Protein AF-A0A5N8XDZ7-F1 (afdb_monomer_lite)

Secondary structure (DSSP, 8-state):
--HHHHHHHHHHHHHHHHHHHHHHTSSEEEEEEHHHHHHHHEEE-TTS-EEE-SEEEEE-SS---EEEEEEE--SSSTTHHHHHHHHHHHHHHHHHHHHTT-----EEEEEESS---GGGGGGTTSHHHHHHHHHHTGGGSTTPPP-HHHHHHHHHTEEEEE--GGGGGGSPPHHHHHHHHHHHHHT-

pLDDT: mean 91.66, std 9.78, range [44.62, 98.75]

Sequence (188 aa):
MAAGEQQQEKGREGAYFAREWLESTTRVHVPWVVYEAEQMTTLTLLNGKHESWDLAGYFTGEKKNQFYAEVKAYSSDNQGPKYREYLTDCYSATAKMIKDGIDRECEFMWITWHPFSMGAWTKLCDAETIEEAVKQHSHKLGDDEYDPEIGKKVADRLWLIVLSERQEELMMNREYLGHIRSYITRGV

Radius of gyration: 17.13 Å; chains: 1; bounding box: 44×34×49 Å

Structure (mmCIF, N/CA/C/O backbone):
data_AF-A0A5N8XDZ7-F1
#
_entry.id   AF-A0A5N8XDZ7-F1
#
loop_
_atom_site.group_PDB
_atom_site.id
_atom_site.type_symbol
_atom_site.label_atom_id
_atom_site.label_alt_id
_atom_site.label_comp_id
_atom_site.label_asym_id
_atom_site.label_entity_id
_atom_site.label_seq_id
_atom_site.pdbx_PDB_ins_code
_atom_site.Cartn_x
_atom_site.Cartn_y
_atom_site.Cartn_z
_atom_site.occupancy
_atom_site.B_iso_or_equiv
_atom_site.auth_seq_id
_atom_site.auth_comp_id
_atom_site.auth_asym_id
_atom_site.auth_atom_id
_atom_site.pdbx_PDB_model_num
ATOM 1 N N . MET A 1 1 ? 23.925 21.609 0.943 1.00 53.28 1 MET A N 1
ATOM 2 C CA . MET A 1 1 ? 22.558 21.058 0.895 1.00 53.28 1 MET A CA 1
ATOM 3 C C . MET A 1 1 ? 22.152 20.702 2.305 1.00 53.28 1 MET A C 1
ATOM 5 O O . MET A 1 1 ? 22.954 20.093 3.008 1.00 53.28 1 MET A O 1
ATOM 9 N N . ALA A 1 2 ? 20.986 21.160 2.745 1.00 62.97 2 ALA A N 1
ATOM 10 C CA . ALA A 1 2 ? 20.482 20.857 4.079 1.00 62.97 2 ALA A CA 1
ATOM 11 C C . ALA A 1 2 ? 20.063 19.377 4.150 1.00 62.97 2 ALA A C 1
ATOM 13 O O . ALA A 1 2 ? 19.562 18.828 3.171 1.00 62.97 2 ALA A O 1
ATOM 14 N N . ALA A 1 3 ? 20.239 18.722 5.301 1.00 61.12 3 ALA A N 1
ATOM 15 C CA . ALA A 1 3 ? 19.897 17.303 5.479 1.00 61.12 3 ALA A CA 1
ATOM 16 C C . ALA A 1 3 ? 18.432 16.972 5.107 1.00 61.12 3 ALA A C 1
ATOM 18 O O . ALA A 1 3 ? 18.149 15.875 4.632 1.00 61.12 3 ALA A O 1
ATOM 19 N N . GLY A 1 4 ? 17.514 17.935 5.262 1.00 59.47 4 GLY A N 1
ATOM 20 C CA . GLY A 1 4 ? 16.117 17.797 4.839 1.00 59.47 4 GLY A CA 1
A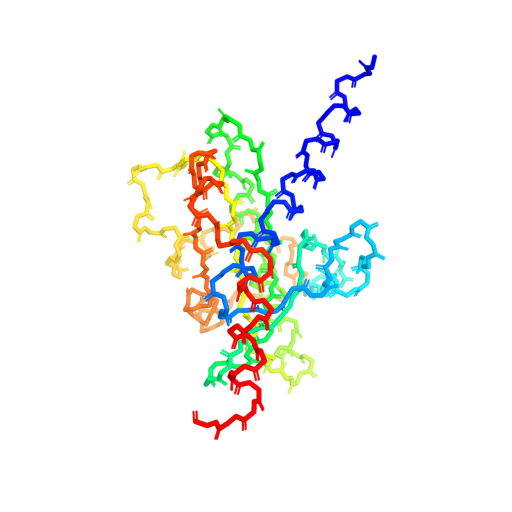TOM 21 C C . GLY A 1 4 ? 15.933 17.717 3.319 1.00 59.47 4 GLY A C 1
ATOM 22 O O . GLY A 1 4 ? 15.161 16.886 2.853 1.00 59.47 4 GLY A O 1
ATOM 23 N N . GLU A 1 5 ? 16.681 18.508 2.545 1.00 65.94 5 GLU A N 1
ATOM 24 C CA . GLU A 1 5 ? 16.632 18.493 1.072 1.00 65.94 5 GLU A CA 1
ATOM 25 C C . GLU A 1 5 ? 17.155 17.159 0.525 1.00 65.94 5 GLU A C 1
ATOM 27 O O . GLU A 1 5 ? 16.556 16.569 -0.367 1.00 65.94 5 GLU A O 1
ATOM 32 N N . GLN A 1 6 ? 18.237 16.636 1.115 1.00 70.31 6 GLN A N 1
ATOM 33 C CA . GLN A 1 6 ? 18.797 15.334 0.736 1.00 70.31 6 GLN A CA 1
ATOM 34 C C . GLN A 1 6 ? 17.834 14.180 1.028 1.00 70.31 6 GLN A C 1
ATOM 36 O O . GLN A 1 6 ? 17.733 13.241 0.243 1.00 70.31 6 GLN A O 1
ATOM 41 N N . GLN A 1 7 ? 17.113 14.240 2.149 1.00 70.88 7 GLN A N 1
ATOM 42 C CA . GLN A 1 7 ? 16.131 13.216 2.490 1.00 70.88 7 GLN A CA 1
ATOM 43 C C . GLN A 1 7 ? 14.905 13.263 1.568 1.00 70.88 7 GLN A C 1
ATOM 45 O O . GLN A 1 7 ? 14.390 12.209 1.199 1.00 70.88 7 GLN A O 1
ATOM 50 N N . GLN A 1 8 ? 14.447 14.460 1.193 1.00 75.94 8 GLN A N 1
ATOM 51 C CA . G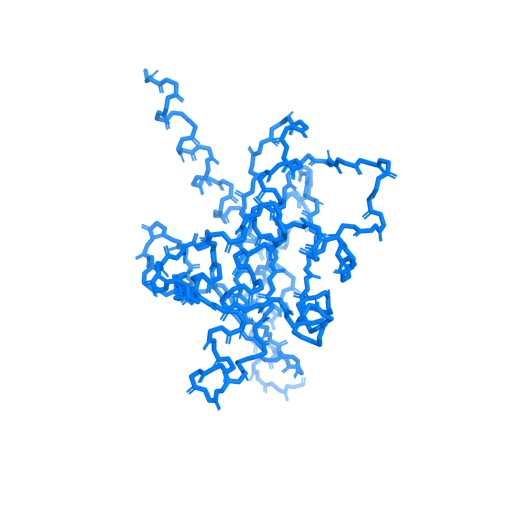LN A 1 8 ? 13.357 14.624 0.228 1.00 75.94 8 GLN A CA 1
ATOM 52 C C . GLN A 1 8 ? 13.750 14.100 -1.154 1.00 75.94 8 GLN A C 1
ATOM 54 O O . GLN A 1 8 ? 12.986 13.349 -1.755 1.00 75.94 8 GLN A O 1
ATOM 59 N N . GLU A 1 9 ? 14.957 14.426 -1.621 1.00 84.88 9 GLU A N 1
ATOM 60 C CA . GLU A 1 9 ? 15.474 13.932 -2.899 1.00 84.88 9 GLU A CA 1
ATOM 61 C C . GLU A 1 9 ? 15.573 12.402 -2.913 1.00 84.88 9 GLU A C 1
ATOM 63 O O . GLU A 1 9 ? 15.079 11.757 -3.832 1.00 84.88 9 GLU A O 1
ATOM 68 N N . LYS A 1 10 ? 16.094 11.800 -1.837 1.00 86.06 10 LYS A N 1
ATOM 69 C CA . LYS A 1 10 ? 16.165 10.340 -1.708 1.00 86.06 10 LYS A CA 1
ATOM 70 C C . LYS A 1 10 ? 14.784 9.673 -1.713 1.00 86.06 10 LYS A C 1
ATOM 72 O O . LYS A 1 10 ? 14.622 8.593 -2.275 1.00 86.06 10 LYS A O 1
ATOM 77 N N . GLY A 1 11 ? 13.791 10.299 -1.077 1.00 87.69 11 GLY A N 1
ATOM 78 C CA . GLY A 1 11 ? 12.400 9.838 -1.135 1.00 87.69 11 GLY A CA 1
ATOM 79 C C . GLY A 1 11 ? 11.864 9.857 -2.567 1.00 87.69 11 GLY A C 1
ATOM 80 O O . GLY A 1 11 ? 11.312 8.862 -3.033 1.00 87.69 11 GLY A O 1
ATOM 81 N N . ARG A 1 12 ? 12.134 10.948 -3.294 1.00 92.12 12 ARG A N 1
ATOM 82 C CA . ARG A 1 12 ? 11.751 11.106 -4.697 1.00 92.12 12 ARG A CA 1
ATOM 83 C C . ARG A 1 12 ? 12.375 10.042 -5.592 1.00 92.12 12 ARG A C 1
ATOM 85 O O . ARG A 1 12 ? 11.647 9.362 -6.311 1.00 92.12 12 ARG A O 1
ATOM 92 N N . GLU A 1 13 ? 13.693 9.873 -5.535 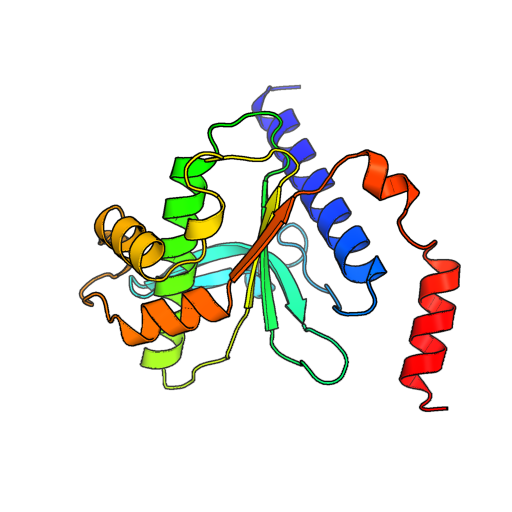1.00 92.50 13 GLU A N 1
ATOM 93 C CA . GLU A 1 13 ? 14.412 8.841 -6.294 1.00 92.50 13 GLU A CA 1
ATOM 94 C C . GLU A 1 13 ? 13.870 7.438 -5.986 1.00 92.50 13 GLU A C 1
ATOM 96 O O . GLU A 1 13 ? 13.606 6.660 -6.903 1.00 92.50 13 GLU A O 1
ATOM 101 N N . GLY A 1 14 ? 13.613 7.144 -4.706 1.00 93.31 14 GLY A N 1
ATOM 102 C CA . GLY A 1 14 ? 13.016 5.884 -4.271 1.00 93.31 14 GLY A CA 1
ATOM 103 C C . GLY A 1 14 ? 11.635 5.624 -4.876 1.00 93.31 14 GLY A C 1
ATOM 104 O O . GLY A 1 14 ? 11.375 4.515 -5.342 1.00 93.31 14 GLY A O 1
ATOM 105 N N . ALA A 1 15 ? 10.758 6.631 -4.918 1.00 95.56 15 ALA A N 1
ATOM 106 C CA . ALA A 1 15 ? 9.428 6.497 -5.512 1.00 95.56 15 ALA A CA 1
ATOM 107 C C . ALA A 1 15 ? 9.498 6.203 -7.020 1.00 95.56 15 ALA A C 1
ATOM 109 O O . ALA A 1 15 ? 8.829 5.286 -7.501 1.00 95.56 15 ALA A O 1
ATOM 110 N N . TYR A 1 16 ? 10.348 6.921 -7.764 1.00 94.75 16 TYR A N 1
ATOM 111 C CA . TYR A 1 16 ? 10.544 6.650 -9.192 1.00 94.75 16 TYR A CA 1
ATOM 112 C C . TYR A 1 16 ? 11.146 5.269 -9.433 1.00 94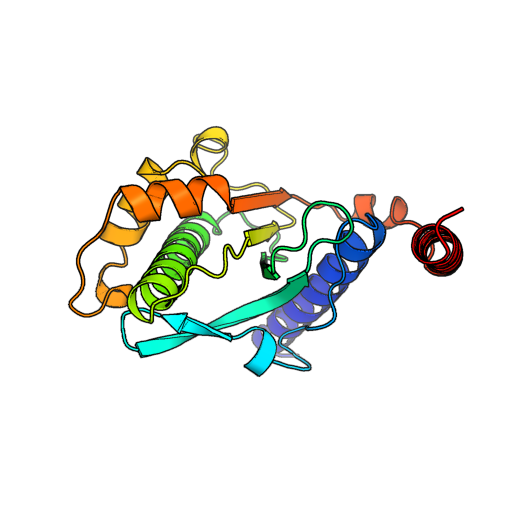.75 16 TYR A C 1
ATOM 114 O O . TYR A 1 16 ? 10.686 4.560 -10.324 1.00 94.75 16 TYR A O 1
ATOM 122 N N . PHE A 1 17 ? 12.107 4.839 -8.616 1.00 93.88 17 PHE A N 1
ATOM 123 C CA . PHE A 1 17 ? 12.624 3.479 -8.706 1.00 93.88 17 PHE A CA 1
ATOM 124 C C . PHE A 1 17 ? 11.520 2.447 -8.484 1.00 93.88 17 PHE A C 1
ATOM 126 O O . PHE A 1 17 ? 11.362 1.525 -9.280 1.00 93.88 17 PHE A O 1
ATOM 133 N N . ALA A 1 18 ? 10.748 2.584 -7.402 1.00 95.94 18 ALA A N 1
ATOM 134 C CA . ALA A 1 18 ? 9.686 1.643 -7.070 1.00 95.94 18 ALA A CA 1
ATOM 135 C C . ALA A 1 18 ? 8.645 1.562 -8.196 1.00 95.94 18 ALA A C 1
ATOM 137 O O . ALA A 1 18 ? 8.205 0.465 -8.537 1.00 95.94 18 ALA A O 1
ATOM 138 N N . ARG A 1 19 ? 8.316 2.697 -8.828 1.00 95.94 19 ARG A N 1
ATOM 139 C CA . ARG A 1 19 ? 7.495 2.751 -10.043 1.00 95.94 19 ARG A CA 1
ATOM 140 C C . ARG A 1 19 ? 8.098 1.915 -11.170 1.00 95.94 19 ARG A C 1
ATOM 142 O O . ARG A 1 19 ? 7.406 1.053 -11.702 1.00 95.94 19 ARG A O 1
ATOM 149 N N . GLU A 1 20 ? 9.356 2.147 -11.531 1.00 93.62 20 GLU A N 1
ATOM 150 C CA . GLU A 1 20 ? 10.016 1.420 -12.624 1.00 93.62 20 GLU A CA 1
ATOM 151 C C . GLU A 1 20 ? 10.096 -0.079 -12.342 1.00 93.62 20 GLU A C 1
ATOM 153 O O . GLU A 1 20 ? 9.788 -0.898 -13.210 1.00 93.62 20 GLU A O 1
ATOM 158 N N . TRP A 1 21 ? 10.426 -0.444 -11.105 1.00 95.31 21 TRP A N 1
ATOM 159 C CA . TRP A 1 21 ? 10.465 -1.830 -10.665 1.00 95.31 21 TRP A CA 1
ATOM 160 C C . TRP A 1 21 ? 9.091 -2.492 -10.781 1.00 95.31 21 TRP A C 1
ATOM 162 O O . TRP A 1 21 ? 8.967 -3.554 -11.395 1.00 95.31 21 TRP A O 1
ATOM 172 N N . LEU A 1 22 ? 8.042 -1.844 -10.269 1.00 95.44 22 LEU A N 1
ATOM 173 C CA . LEU A 1 22 ? 6.662 -2.312 -10.377 1.00 95.44 22 LEU A CA 1
ATOM 174 C C . LEU A 1 22 ? 6.243 -2.474 -11.843 1.00 95.44 22 LEU A C 1
ATOM 176 O O . LEU A 1 22 ? 5.724 -3.522 -12.233 1.00 95.44 22 LEU A O 1
ATOM 180 N N . GLU A 1 23 ? 6.512 -1.473 -12.680 1.00 93.38 23 GLU A N 1
ATOM 181 C CA . GLU A 1 23 ? 6.197 -1.505 -14.107 1.00 93.38 23 GLU A CA 1
ATOM 182 C C . GLU A 1 23 ? 6.957 -2.607 -14.857 1.00 93.38 23 GLU A C 1
ATOM 184 O O . GLU A 1 23 ? 6.394 -3.200 -15.787 1.00 93.38 23 GLU A O 1
ATOM 189 N N . SER A 1 24 ? 8.180 -2.933 -14.419 1.00 92.56 24 SER A N 1
ATOM 190 C CA . SER A 1 24 ? 9.005 -4.003 -14.991 1.00 92.56 24 SER A CA 1
ATOM 191 C C . SER A 1 24 ? 8.381 -5.395 -14.838 1.00 92.56 24 SER A C 1
ATOM 193 O O . SER A 1 24 ? 8.615 -6.278 -15.663 1.00 92.56 24 SER A O 1
ATOM 195 N N . THR A 1 25 ? 7.511 -5.583 -13.838 1.00 91.44 25 THR A N 1
ATOM 196 C CA . THR A 1 25 ? 6.795 -6.851 -13.622 1.00 91.44 25 THR A CA 1
ATOM 197 C C . THR A 1 25 ? 5.748 -7.137 -14.697 1.00 91.44 25 THR A C 1
ATOM 199 O O . THR A 1 25 ? 5.261 -8.263 -14.794 1.00 91.44 25 THR A O 1
ATOM 202 N N . THR A 1 26 ? 5.351 -6.127 -15.482 1.00 89.88 26 THR A N 1
ATOM 203 C CA . THR A 1 26 ? 4.204 -6.130 -16.413 1.00 89.88 26 THR A CA 1
ATOM 204 C C . THR A 1 26 ? 2.833 -6.373 -15.764 1.00 89.88 26 THR A C 1
ATOM 206 O O . THR A 1 26 ? 1.831 -6.365 -16.477 1.00 89.88 26 THR A O 1
ATOM 209 N N . ARG A 1 27 ? 2.771 -6.550 -14.433 1.00 91.88 27 ARG A N 1
ATOM 210 C CA . ARG A 1 27 ? 1.549 -6.844 -13.659 1.00 91.88 27 ARG A CA 1
ATOM 211 C C . ARG A 1 27 ? 0.810 -5.611 -13.167 1.00 91.88 27 ARG A C 1
ATOM 213 O O . ARG A 1 27 ? -0.320 -5.733 -12.702 1.00 91.88 27 ARG A O 1
ATOM 220 N N . VAL A 1 28 ? 1.445 -4.449 -13.241 1.00 94.62 28 VAL A N 1
ATOM 221 C CA . VAL A 1 28 ? 0.840 -3.179 -12.862 1.00 94.62 28 VAL A CA 1
ATOM 222 C C . VAL A 1 28 ? 1.223 -2.090 -13.854 1.00 94.62 28 VAL A C 1
ATOM 224 O O . VAL A 1 28 ? 2.256 -2.156 -14.527 1.00 94.62 28 VAL A O 1
ATOM 227 N N . HIS A 1 29 ? 0.374 -1.075 -13.928 1.00 94.88 29 HIS A N 1
ATOM 228 C CA . HIS A 1 29 ? 0.655 0.187 -14.583 1.00 94.88 29 HIS A CA 1
ATOM 229 C C . HIS A 1 29 ? 0.576 1.300 -13.540 1.00 94.88 29 HIS A C 1
ATOM 231 O O . HIS A 1 29 ? -0.406 1.378 -12.799 1.00 94.88 29 HIS A O 1
ATOM 237 N N . VAL A 1 30 ? 1.613 2.139 -13.475 1.00 97.12 30 VAL A N 1
ATOM 238 C CA . VAL A 1 30 ? 1.804 3.126 -12.400 1.00 97.12 30 VAL A CA 1
ATOM 239 C C . VAL A 1 30 ? 1.866 4.539 -12.996 1.00 97.12 30 VAL A C 1
ATOM 241 O O . VAL A 1 30 ? 2.951 5.093 -13.175 1.00 97.12 30 VAL A O 1
ATOM 244 N N . PRO A 1 31 ? 0.718 5.116 -13.390 1.00 96.88 31 PRO A N 1
ATOM 245 C CA . PRO A 1 31 ? 0.680 6.418 -14.047 1.00 96.88 31 PRO A CA 1
ATOM 246 C C . PRO A 1 31 ? 0.880 7.599 -13.091 1.00 96.88 31 PRO A C 1
ATOM 248 O O . PRO A 1 31 ? 1.141 8.700 -13.573 1.00 96.88 31 PRO A O 1
ATOM 251 N N . TRP A 1 32 ? 0.751 7.405 -11.772 1.00 98.19 32 TRP A N 1
ATOM 252 C CA . TRP A 1 32 ? 0.775 8.504 -10.807 1.00 98.19 32 TRP A CA 1
ATOM 253 C C . TRP A 1 32 ? 1.865 8.338 -9.760 1.00 98.19 32 TRP A C 1
ATOM 255 O O . TRP A 1 32 ? 1.943 7.327 -9.063 1.00 98.19 32 TRP A O 1
ATOM 265 N N . VAL A 1 33 ? 2.666 9.393 -9.645 1.00 97.94 33 VAL A N 1
ATOM 266 C CA . VAL A 1 33 ? 3.654 9.617 -8.594 1.00 97.94 33 VAL A CA 1
ATOM 267 C C . VAL A 1 33 ? 3.242 10.891 -7.860 1.00 97.94 33 VAL A C 1
ATOM 269 O O . VAL A 1 33 ? 2.878 11.875 -8.509 1.00 97.94 33 VAL A O 1
ATOM 272 N N . VAL A 1 34 ? 3.310 10.904 -6.529 1.00 97.12 34 VAL A N 1
ATOM 273 C CA . VAL A 1 34 ? 2.842 12.030 -5.696 1.00 97.12 34 VAL A CA 1
ATOM 274 C C . VAL A 1 34 ? 3.466 13.372 -6.097 1.00 97.12 34 VAL A C 1
ATOM 276 O O . VAL A 1 34 ? 2.790 14.396 -6.113 1.00 97.12 34 VAL A O 1
ATOM 279 N N . TYR A 1 35 ? 4.732 13.360 -6.524 1.00 94.06 35 TYR A N 1
ATOM 280 C CA . TYR A 1 35 ? 5.475 14.554 -6.946 1.00 94.06 35 TYR A CA 1
ATOM 281 C C . TYR A 1 35 ? 4.975 15.179 -8.259 1.00 94.06 35 TYR A C 1
ATOM 283 O O . TYR A 1 35 ? 5.353 16.305 -8.576 1.00 94.06 35 TYR A O 1
ATOM 291 N N . GLU A 1 36 ? 4.159 14.456 -9.028 1.00 95.31 36 GLU A N 1
ATOM 292 C CA . GLU A 1 36 ? 3.606 14.893 -10.318 1.00 95.31 36 GLU A CA 1
ATOM 293 C C . GLU A 1 36 ? 2.079 15.048 -10.263 1.00 95.31 36 GLU A C 1
ATOM 295 O O . GLU A 1 36 ? 1.513 15.894 -10.956 1.00 95.31 36 GLU A O 1
ATOM 300 N N . ALA A 1 37 ? 1.406 14.221 -9.458 1.00 95.00 37 ALA A N 1
ATOM 301 C CA . ALA A 1 37 ? -0.046 14.088 -9.451 1.00 95.00 37 ALA A CA 1
ATOM 302 C C . ALA A 1 37 ? -0.593 13.704 -8.063 1.00 95.00 37 ALA A C 1
ATOM 304 O O . ALA A 1 37 ? -1.342 12.736 -7.945 1.00 95.00 37 ALA A O 1
ATOM 305 N N . GLU A 1 38 ? -0.249 14.470 -7.023 1.00 96.56 38 GLU A N 1
ATOM 306 C CA . GLU A 1 38 ? -0.669 14.236 -5.628 1.00 96.56 38 GLU A CA 1
ATOM 307 C C . GLU A 1 38 ? -2.161 13.894 -5.490 1.00 96.56 38 GLU A C 1
ATOM 309 O O . GLU A 1 38 ? -2.513 12.883 -4.900 1.00 96.56 38 GLU A O 1
ATOM 314 N N . GLN A 1 39 ? -3.050 14.648 -6.142 1.00 97.00 39 GLN A N 1
ATOM 315 C CA . GLN A 1 39 ? -4.501 14.413 -6.072 1.00 97.00 39 GLN A CA 1
ATOM 316 C C . GLN A 1 39 ? -4.927 12.997 -6.495 1.00 97.00 39 GLN A C 1
ATOM 318 O O . GLN A 1 39 ? -5.957 12.503 -6.041 1.00 97.00 39 GLN A O 1
ATOM 323 N N . MET A 1 40 ? -4.155 12.346 -7.369 1.00 97.88 40 MET A N 1
ATOM 324 C CA . MET A 1 40 ? -4.426 10.983 -7.832 1.00 97.88 40 MET A CA 1
ATOM 325 C C . MET A 1 40 ? -3.905 9.919 -6.858 1.00 97.88 40 MET A C 1
ATOM 327 O O . MET A 1 40 ? -4.347 8.769 -6.918 1.00 97.88 40 MET A O 1
ATOM 331 N N . THR A 1 41 ? -2.989 10.293 -5.961 1.00 97.94 41 THR A N 1
ATOM 332 C CA . THR A 1 41 ? -2.416 9.424 -4.929 1.00 97.94 41 THR A CA 1
ATOM 333 C C . THR A 1 41 ? -2.991 9.682 -3.534 1.00 97.94 41 THR A C 1
ATOM 335 O O . THR A 1 41 ? -2.689 8.932 -2.611 1.00 97.94 41 THR A O 1
ATOM 338 N N . THR A 1 42 ? -3.858 10.685 -3.380 1.00 98.44 42 THR A N 1
ATOM 339 C CA . THR A 1 42 ? -4.511 11.034 -2.114 1.00 98.44 42 THR A CA 1
ATOM 340 C C . THR A 1 42 ? -5.845 10.307 -1.907 1.00 98.44 42 THR A C 1
ATOM 342 O O . THR A 1 42 ? -6.696 10.261 -2.799 1.00 98.44 42 THR A O 1
ATOM 345 N N . LEU A 1 43 ? -6.082 9.796 -0.694 1.00 98.19 43 LEU A N 1
ATOM 346 C CA . LEU A 1 43 ? -7.386 9.291 -0.245 1.00 98.19 43 LEU A CA 1
ATOM 347 C C . LEU A 1 43 ? -7.913 10.102 0.938 1.00 98.19 43 LEU A C 1
ATOM 349 O O . LEU A 1 43 ? -7.164 10.726 1.684 1.00 98.19 43 LEU A O 1
ATOM 353 N N . THR A 1 44 ? -9.235 10.084 1.108 1.00 98.31 44 THR A N 1
ATOM 354 C CA . THR A 1 44 ? -9.894 10.660 2.288 1.00 98.31 44 THR A CA 1
ATOM 355 C C . THR A 1 44 ? -10.051 9.581 3.351 1.00 98.31 44 THR A C 1
ATOM 357 O O . THR A 1 44 ? -10.500 8.477 3.047 1.00 98.31 44 THR A O 1
ATOM 360 N N . LEU A 1 45 ? -9.700 9.912 4.588 1.00 98.62 45 LEU A N 1
ATOM 361 C CA . LEU A 1 45 ? -9.812 9.051 5.760 1.00 98.62 45 LEU A CA 1
ATOM 362 C C . LEU A 1 45 ? -11.164 9.256 6.471 1.00 98.62 45 LEU A C 1
ATOM 364 O O . LEU A 1 45 ? -11.883 10.224 6.206 1.00 98.62 45 LEU A O 1
ATOM 368 N N . LEU A 1 46 ? -11.517 8.371 7.409 1.00 98.38 46 LEU A N 1
ATOM 369 C CA . LEU A 1 46 ? -12.747 8.474 8.212 1.00 98.38 46 LEU A CA 1
ATOM 370 C C . LEU A 1 46 ? -12.849 9.795 8.983 1.00 98.38 46 LEU A C 1
ATOM 372 O O . LEU A 1 46 ? -13.917 10.398 9.031 1.00 98.38 46 LEU A O 1
ATOM 376 N N . ASN A 1 47 ? -11.729 10.298 9.507 1.00 97.88 47 ASN A N 1
ATOM 377 C CA . ASN A 1 47 ? -11.677 11.587 10.204 1.00 97.88 47 ASN A CA 1
ATOM 378 C C . ASN A 1 47 ? -11.796 12.818 9.277 1.00 97.88 47 ASN A C 1
ATOM 380 O O . ASN A 1 47 ? -11.592 13.946 9.727 1.00 97.88 47 ASN A O 1
ATOM 384 N N . GLY A 1 48 ? -12.059 12.615 7.982 1.00 97.81 48 GLY A N 1
ATOM 385 C CA . GLY A 1 48 ? -12.189 13.672 6.981 1.00 97.81 48 GLY A CA 1
ATOM 386 C C . GLY A 1 48 ? -10.866 14.292 6.528 1.00 97.81 48 GLY A C 1
ATOM 387 O O . GLY A 1 48 ? -10.888 15.180 5.680 1.00 97.81 48 GLY A O 1
ATOM 388 N N . LYS A 1 49 ? -9.719 13.849 7.062 1.00 98.12 49 LYS A N 1
ATOM 389 C CA . LYS A 1 49 ? -8.403 14.271 6.572 1.00 98.12 49 LYS A CA 1
ATOM 390 C C . LYS A 1 49 ? -8.029 13.522 5.299 1.00 98.12 49 LYS A C 1
ATOM 392 O O . LYS A 1 49 ? -8.612 12.493 4.958 1.00 98.12 49 LYS A O 1
ATOM 397 N N . HIS A 1 50 ? -7.028 14.059 4.621 1.00 97.88 50 HIS A N 1
ATOM 398 C CA . HIS A 1 50 ? -6.450 13.492 3.418 1.00 97.88 50 HIS A CA 1
ATOM 399 C C . HIS A 1 50 ? -5.067 12.928 3.724 1.00 97.88 50 HIS A C 1
ATOM 401 O O . HIS A 1 50 ? -4.299 13.578 4.431 1.00 97.88 50 HIS A O 1
ATOM 407 N N . GLU A 1 51 ? -4.775 11.754 3.180 1.00 98.00 51 GLU A N 1
ATOM 408 C CA . GLU A 1 51 ? -3.453 11.131 3.226 1.00 98.00 51 GLU A CA 1
ATOM 409 C C . GLU A 1 51 ? -2.999 10.843 1.797 1.00 98.00 51 GLU A C 1
ATOM 411 O O . GLU A 1 51 ? -3.823 10.450 0.966 1.00 98.00 51 GLU A O 1
ATOM 416 N N . SER A 1 52 ? -1.722 11.070 1.502 1.00 97.81 52 SER A N 1
ATOM 417 C CA . SER A 1 52 ? -1.145 10.897 0.167 1.00 97.81 52 SER A CA 1
ATOM 418 C C . SER A 1 52 ? -0.146 9.753 0.186 1.00 97.81 52 SER A C 1
ATOM 420 O O . SER A 1 52 ? 0.762 9.745 1.007 1.00 97.81 52 SER A O 1
ATOM 422 N N . TRP A 1 53 ? -0.289 8.824 -0.754 1.00 98.50 53 TRP A N 1
ATOM 423 C CA . TRP A 1 53 ? 0.682 7.757 -0.983 1.00 98.50 53 TRP A CA 1
ATOM 424 C C . TRP A 1 53 ? 1.696 8.192 -2.039 1.00 98.50 53 TRP A C 1
ATOM 426 O O . TRP A 1 53 ? 1.376 8.995 -2.919 1.00 98.50 53 TRP A O 1
ATOM 436 N N . ASP A 1 54 ? 2.904 7.635 -1.996 1.00 98.12 54 ASP A N 1
ATOM 437 C CA . ASP A 1 54 ? 3.968 7.975 -2.948 1.00 98.12 54 ASP A CA 1
ATOM 438 C C . ASP A 1 54 ? 3.613 7.615 -4.401 1.00 98.12 54 ASP A C 1
ATOM 440 O O . ASP A 1 54 ? 3.959 8.356 -5.328 1.00 98.12 54 ASP A O 1
ATOM 444 N N . LEU A 1 55 ? 2.906 6.498 -4.612 1.00 98.62 55 LEU A N 1
ATOM 445 C CA . LEU A 1 55 ? 2.481 6.014 -5.930 1.00 98.62 55 LEU A CA 1
ATOM 446 C C . LEU A 1 55 ? 1.014 5.581 -5.936 1.00 98.62 55 LEU A C 1
ATOM 448 O O . LEU A 1 55 ? 0.497 5.064 -4.945 1.00 98.62 55 LEU A O 1
ATOM 452 N N . ALA A 1 56 ? 0.376 5.684 -7.101 1.00 98.56 56 ALA A N 1
ATOM 453 C CA . ALA A 1 56 ? -0.901 5.033 -7.369 1.00 98.56 56 ALA A CA 1
ATOM 454 C C . ALA A 1 56 ? -0.968 4.482 -8.798 1.00 98.56 56 ALA A C 1
ATOM 456 O O . ALA A 1 56 ? -0.359 5.007 -9.736 1.00 98.56 56 ALA A O 1
ATOM 457 N N . GLY A 1 57 ? -1.749 3.422 -8.979 1.00 98.06 57 GLY A N 1
ATOM 458 C CA . GLY A 1 57 ? -1.937 2.803 -10.285 1.00 98.06 57 GLY A CA 1
ATOM 459 C C . GLY A 1 57 ? -2.909 1.641 -10.257 1.00 98.06 57 GLY A C 1
ATOM 460 O O . GLY A 1 57 ? -3.731 1.541 -9.354 1.00 98.06 57 GLY A O 1
ATOM 461 N N . TYR A 1 58 ? -2.826 0.753 -11.242 1.00 97.19 58 TYR A N 1
ATOM 462 C CA . TYR A 1 58 ? -3.731 -0.391 -11.355 1.00 97.19 58 TYR A CA 1
ATOM 463 C C . TYR A 1 58 ? -2.973 -1.665 -11.675 1.00 97.19 58 TYR A C 1
ATOM 465 O O . TYR A 1 58 ? -1.973 -1.643 -12.397 1.00 97.19 58 TYR A O 1
ATOM 473 N N . PHE A 1 59 ? -3.495 -2.786 -11.189 1.00 95.38 59 PHE A N 1
ATOM 474 C CA . PHE A 1 59 ? -3.110 -4.093 -11.702 1.00 95.38 59 PHE A CA 1
ATOM 475 C C . PHE A 1 59 ? -3.562 -4.262 -13.159 1.00 95.38 59 PHE A C 1
ATOM 477 O O . PHE A 1 59 ? -4.564 -3.693 -13.601 1.00 95.38 59 PHE A O 1
ATOM 484 N N . THR A 1 60 ? -2.792 -5.035 -13.918 1.00 88.88 60 THR A N 1
ATOM 485 C CA . THR A 1 60 ? -3.056 -5.373 -15.318 1.00 88.88 60 THR A CA 1
ATOM 486 C C . THR A 1 60 ? -3.362 -6.869 -15.454 1.00 88.88 60 THR A C 1
ATOM 488 O O . THR A 1 60 ? -2.862 -7.712 -14.705 1.00 88.88 60 THR A O 1
ATOM 491 N N . GLY A 1 61 ? -4.181 -7.221 -16.450 1.00 83.38 61 GLY A N 1
ATOM 492 C CA . GLY A 1 61 ? -4.611 -8.601 -16.692 1.00 83.38 61 GLY A CA 1
ATOM 493 C C . GLY A 1 61 ? -5.918 -8.945 -15.976 1.00 83.38 61 GLY A C 1
ATOM 494 O O . GLY A 1 61 ? -6.909 -8.225 -16.121 1.00 83.38 61 GLY A O 1
ATOM 495 N N . GLU A 1 62 ? -5.935 -10.074 -15.262 1.00 82.88 62 GLU A N 1
ATOM 496 C CA . GLU A 1 62 ? -7.125 -10.580 -14.559 1.00 82.88 62 GLU A CA 1
ATOM 497 C C . GLU A 1 62 ? -7.473 -9.730 -13.332 1.00 82.88 62 GLU A C 1
ATOM 499 O O . GLU A 1 62 ? -8.636 -9.380 -13.135 1.00 82.88 62 GLU A O 1
ATOM 504 N N . LYS A 1 63 ? -6.460 -9.334 -12.549 1.00 84.88 63 LYS A N 1
ATOM 505 C CA . LYS A 1 63 ? -6.611 -8.368 -11.457 1.00 84.88 63 LYS A CA 1
ATOM 506 C C . LYS A 1 63 ? -6.575 -6.960 -12.050 1.00 84.88 63 LYS A C 1
ATOM 508 O O . LYS A 1 63 ? -5.627 -6.617 -12.751 1.00 84.88 63 LYS A O 1
ATOM 513 N N . LYS A 1 64 ? -7.609 -6.157 -11.787 1.00 88.81 64 LYS A N 1
ATOM 514 C CA . LYS A 1 64 ? -7.747 -4.776 -12.304 1.00 88.81 64 LYS A CA 1
ATOM 515 C C . LYS A 1 64 ? -7.919 -3.733 -11.201 1.00 88.81 64 LYS A C 1
ATOM 517 O O . LYS A 1 64 ? -8.242 -2.580 -11.475 1.00 88.81 64 LYS A O 1
ATOM 522 N N . ASN A 1 65 ? -7.732 -4.154 -9.956 1.00 94.38 65 ASN A N 1
ATOM 523 C CA . ASN A 1 65 ? -7.863 -3.319 -8.775 1.00 94.38 65 ASN A CA 1
ATOM 524 C C . ASN A 1 65 ? -6.886 -2.143 -8.837 1.00 94.38 65 ASN A C 1
ATOM 526 O O . ASN A 1 65 ? -5.765 -2.268 -9.342 1.00 94.38 65 ASN A O 1
ATOM 530 N N . GLN A 1 66 ? -7.320 -1.007 -8.300 1.00 97.12 66 GLN A N 1
ATOM 531 C CA . GLN A 1 66 ? -6.426 0.110 -8.033 1.00 97.12 66 GLN A CA 1
ATOM 532 C C . GLN A 1 66 ? -5.484 -0.255 -6.890 1.00 97.12 66 GLN A C 1
ATOM 534 O O . GLN A 1 66 ? -5.862 -1.014 -6.000 1.00 97.12 66 GLN A O 1
ATOM 539 N N . PHE A 1 67 ? -4.281 0.299 -6.889 1.00 98.44 67 PHE A N 1
ATOM 540 C CA . PHE A 1 67 ? -3.386 0.215 -5.749 1.00 98.44 67 PHE A CA 1
ATOM 541 C C . PHE A 1 67 ? -2.831 1.587 -5.376 1.00 98.44 67 PHE A C 1
ATOM 543 O O . PHE A 1 67 ? -2.737 2.485 -6.218 1.00 98.44 67 PHE A O 1
ATOM 550 N N . TYR A 1 68 ? -2.438 1.699 -4.113 1.00 98.75 68 TYR A N 1
ATOM 551 C CA . TYR A 1 68 ? -1.700 2.818 -3.542 1.00 98.75 68 TYR A CA 1
ATOM 552 C C . TYR A 1 68 ? -0.440 2.264 -2.880 1.00 98.75 68 TYR A C 1
ATOM 554 O O . TYR A 1 68 ? -0.507 1.226 -2.220 1.00 98.75 68 TYR A O 1
ATOM 562 N N . ALA A 1 69 ? 0.712 2.899 -3.084 1.00 98.62 69 ALA A N 1
ATOM 563 C CA . ALA A 1 69 ? 1.972 2.419 -2.530 1.00 98.62 69 ALA A CA 1
ATOM 564 C C . ALA A 1 69 ? 2.716 3.506 -1.763 1.00 98.62 69 ALA A C 1
ATOM 566 O O . ALA A 1 69 ? 2.899 4.611 -2.266 1.00 98.62 69 ALA A O 1
ATOM 567 N N . GLU A 1 70 ? 3.185 3.140 -0.576 1.00 98.00 70 GLU A N 1
ATOM 568 C CA . GLU A 1 70 ? 4.065 3.941 0.260 1.00 98.00 70 GLU A CA 1
ATOM 569 C C . GLU A 1 70 ? 5.499 3.422 0.130 1.00 98.00 70 GLU A C 1
ATOM 571 O O . GLU A 1 70 ? 5.761 2.226 0.298 1.00 98.00 70 GLU A O 1
ATOM 576 N N . VAL A 1 71 ? 6.440 4.315 -0.171 1.00 96.44 71 VAL A N 1
ATOM 577 C CA . VAL A 1 71 ? 7.818 3.984 -0.530 1.00 96.44 71 VAL A CA 1
ATOM 578 C C . VAL A 1 71 ? 8.787 4.531 0.513 1.00 96.44 71 VAL A C 1
ATOM 580 O O . VAL A 1 71 ? 9.066 5.722 0.633 1.00 96.44 71 VAL A O 1
ATOM 583 N N . LYS A 1 72 ? 9.380 3.624 1.283 1.00 93.06 72 LYS A N 1
ATOM 584 C CA . LYS A 1 72 ? 10.353 3.934 2.330 1.00 93.06 72 LYS A CA 1
ATOM 585 C C . LYS A 1 72 ? 11.765 3.541 1.900 1.00 93.06 72 LYS A C 1
ATOM 587 O O . LYS A 1 72 ? 12.294 2.509 2.306 1.00 93.06 72 LYS A O 1
ATOM 592 N N . ALA A 1 73 ? 12.422 4.419 1.141 1.00 84.56 73 ALA A N 1
ATOM 593 C CA . ALA A 1 73 ? 13.833 4.296 0.747 1.00 84.56 73 ALA A CA 1
ATOM 594 C C . ALA A 1 73 ? 14.821 4.596 1.906 1.00 84.56 73 ALA A C 1
ATOM 596 O O . ALA A 1 73 ? 15.788 5.352 1.769 1.00 84.56 73 ALA A O 1
ATOM 597 N N . TYR A 1 74 ? 14.568 4.034 3.092 1.00 72.25 74 TYR A N 1
ATOM 598 C CA . TYR A 1 74 ? 15.447 4.150 4.256 1.00 72.25 74 TYR A CA 1
ATOM 599 C C . TYR A 1 74 ? 16.439 2.990 4.327 1.00 72.25 74 TYR A C 1
ATOM 601 O O . TYR A 1 74 ? 16.160 1.877 3.897 1.00 72.25 74 TYR A O 1
ATOM 609 N N . SER A 1 75 ? 17.586 3.258 4.945 1.00 64.69 75 SER A N 1
ATOM 610 C CA . SER A 1 75 ? 18.603 2.260 5.291 1.00 64.69 75 SER A CA 1
ATOM 611 C C . SER A 1 75 ? 18.557 1.868 6.773 1.00 64.69 75 SER A C 1
ATOM 613 O O . SER A 1 75 ? 19.534 1.329 7.282 1.00 64.69 75 SER A O 1
ATOM 615 N N . SER A 1 76 ? 17.479 2.208 7.490 1.00 68.69 76 SER A N 1
ATOM 616 C CA . SER A 1 76 ? 17.339 1.948 8.926 1.00 68.69 76 SER A CA 1
ATOM 617 C C . SER A 1 76 ? 16.050 1.202 9.273 1.00 68.69 76 SER A C 1
ATOM 619 O O . SER A 1 76 ? 15.064 1.202 8.528 1.00 68.69 76 SER A O 1
ATOM 621 N N . ASP A 1 77 ? 16.081 0.563 10.439 1.00 67.25 77 ASP A N 1
ATOM 622 C CA . ASP A 1 77 ? 15.063 -0.338 10.980 1.00 67.25 77 ASP A CA 1
ATOM 623 C C . ASP A 1 77 ? 13.879 0.369 11.663 1.00 67.25 77 ASP A C 1
ATOM 625 O O . ASP A 1 77 ? 12.874 -0.277 11.967 1.00 67.25 77 ASP A O 1
ATOM 629 N N . ASN A 1 78 ? 13.934 1.694 11.855 1.00 80.31 78 ASN A N 1
ATOM 630 C CA . ASN A 1 78 ? 12.901 2.483 12.544 1.00 80.31 78 ASN A CA 1
ATOM 631 C C . ASN A 1 78 ? 11.629 2.726 11.695 1.00 80.31 78 ASN A C 1
ATOM 633 O O . ASN A 1 78 ? 11.026 3.801 11.701 1.00 80.31 78 ASN A O 1
ATOM 637 N N . GLN A 1 79 ? 11.240 1.723 10.912 1.00 89.44 79 GLN A N 1
ATOM 638 C CA . GLN A 1 79 ? 10.056 1.727 10.058 1.00 89.44 79 GLN A CA 1
ATOM 639 C C . GLN A 1 79 ? 8.824 1.169 10.768 1.00 89.44 79 GLN A C 1
ATOM 641 O O . GLN A 1 79 ? 7.716 1.519 10.384 1.00 89.44 79 GLN A O 1
ATOM 646 N N . GLY A 1 80 ? 8.994 0.366 11.826 1.00 92.25 80 GLY A N 1
ATOM 647 C CA . GLY A 1 80 ? 7.886 -0.267 12.552 1.00 92.25 80 GLY A CA 1
ATOM 648 C C . GLY A 1 80 ? 6.766 0.702 12.968 1.00 92.25 80 GLY A C 1
ATOM 649 O O . GLY A 1 80 ? 5.613 0.442 12.626 1.00 92.25 80 GLY A O 1
ATOM 650 N N . PRO A 1 81 ? 7.065 1.834 13.637 1.00 93.25 81 PRO A N 1
ATOM 651 C CA . PRO A 1 81 ? 6.042 2.821 13.991 1.00 93.25 81 PRO A CA 1
ATOM 652 C C . PRO A 1 81 ? 5.346 3.437 12.770 1.00 93.25 81 PRO A C 1
ATOM 654 O O . PRO A 1 81 ? 4.124 3.534 12.746 1.00 93.25 81 PRO A O 1
ATOM 657 N N . LYS A 1 82 ? 6.108 3.781 11.722 1.00 94.00 82 LYS A N 1
ATOM 658 C CA . LYS A 1 82 ? 5.557 4.341 10.475 1.00 94.00 82 LYS A CA 1
ATOM 659 C C . LYS A 1 82 ? 4.664 3.340 9.745 1.00 94.00 82 LYS A C 1
ATOM 661 O O . LYS A 1 82 ? 3.665 3.725 9.156 1.00 94.00 82 LYS A O 1
ATOM 666 N N . TYR A 1 83 ? 5.020 2.060 9.798 1.00 96.44 83 TYR A N 1
ATOM 667 C CA . TYR A 1 83 ? 4.222 0.996 9.212 1.00 96.44 83 TYR A CA 1
ATOM 668 C C . TYR A 1 83 ? 2.886 0.836 9.944 1.00 96.44 83 TYR A C 1
ATOM 670 O O . TYR A 1 83 ? 1.857 0.733 9.291 1.00 96.44 83 TYR A O 1
ATOM 678 N N . ARG A 1 84 ? 2.862 0.893 11.286 1.00 97.19 84 ARG A N 1
ATOM 679 C CA . ARG A 1 84 ? 1.598 0.875 12.053 1.00 97.19 84 ARG A CA 1
ATOM 680 C C . ARG A 1 84 ? 0.710 2.075 11.718 1.00 97.19 84 ARG A C 1
ATOM 682 O O . ARG A 1 84 ? -0.496 1.919 11.539 1.00 97.19 84 ARG A O 1
ATOM 689 N N . GLU A 1 85 ? 1.294 3.258 11.580 1.00 97.44 85 GLU A N 1
ATOM 690 C CA . GLU A 1 85 ? 0.542 4.428 11.132 1.00 97.44 85 GLU A CA 1
ATOM 691 C C . GLU A 1 85 ? -0.076 4.196 9.740 1.00 97.44 85 GLU A C 1
ATOM 693 O O . GLU A 1 85 ? -1.288 4.335 9.585 1.00 97.44 85 GLU A O 1
ATOM 698 N N . TYR A 1 86 ? 0.720 3.701 8.788 1.00 98.19 86 TYR A N 1
ATOM 699 C CA . TYR A 1 86 ? 0.269 3.332 7.444 1.00 98.19 86 TYR A CA 1
ATOM 700 C C . TYR A 1 86 ? -0.849 2.277 7.436 1.00 98.19 86 TYR A C 1
ATOM 702 O O . TYR A 1 86 ? -1.808 2.410 6.678 1.00 98.19 86 TYR A O 1
ATOM 710 N N . LEU A 1 87 ? -0.788 1.248 8.291 1.00 98.62 87 LEU A N 1
ATOM 711 C CA . LEU A 1 87 ? -1.876 0.266 8.418 1.00 98.62 87 LEU A CA 1
ATOM 712 C C . LEU A 1 87 ? -3.191 0.940 8.828 1.00 98.62 87 LEU A C 1
ATOM 714 O O . LEU A 1 87 ? -4.261 0.586 8.328 1.00 98.62 87 LEU A O 1
ATOM 718 N N . THR A 1 88 ? -3.105 1.938 9.709 1.00 98.62 88 THR A N 1
ATOM 719 C CA . THR A 1 88 ? -4.269 2.720 10.133 1.00 98.62 88 THR A CA 1
ATOM 720 C C . THR A 1 88 ? -4.804 3.583 8.993 1.00 98.62 88 THR A C 1
ATOM 722 O O . THR A 1 88 ? -6.020 3.682 8.837 1.00 98.62 88 THR A O 1
ATOM 725 N N . ASP A 1 89 ? -3.931 4.165 8.168 1.00 98.69 89 ASP A N 1
ATOM 726 C CA . ASP A 1 89 ? -4.336 4.925 6.978 1.00 98.69 89 ASP A CA 1
ATOM 727 C C . ASP A 1 89 ? -5.058 4.043 5.960 1.00 98.69 89 ASP A C 1
ATOM 729 O O . ASP A 1 89 ? -6.141 4.397 5.494 1.00 98.69 89 ASP A O 1
ATOM 733 N N . CYS A 1 90 ? -4.523 2.851 5.683 1.00 98.75 90 CYS A N 1
ATOM 734 C CA . CYS A 1 90 ? -5.149 1.873 4.790 1.00 98.75 90 CYS A CA 1
ATOM 735 C C . CYS A 1 90 ? -6.538 1.457 5.296 1.00 98.75 90 CYS A C 1
ATOM 737 O O . CYS A 1 90 ? -7.508 1.429 4.529 1.00 98.75 90 CYS A O 1
ATOM 739 N N . TYR A 1 91 ? -6.649 1.172 6.600 1.00 98.75 91 TYR A N 1
ATOM 740 C CA . TYR A 1 91 ? -7.923 0.859 7.243 1.00 98.75 91 TYR A CA 1
ATOM 741 C C . TYR A 1 91 ? -8.910 2.020 7.133 1.00 98.75 91 TYR A C 1
ATOM 743 O O . TYR A 1 91 ? -10.025 1.838 6.646 1.00 98.75 91 TYR A O 1
ATOM 751 N N . SER A 1 92 ? -8.497 3.218 7.543 1.00 98.75 92 SER A N 1
ATOM 752 C CA . SER A 1 92 ? -9.371 4.386 7.597 1.00 98.75 92 SER A CA 1
ATOM 753 C C . SER A 1 92 ? -9.836 4.808 6.201 1.00 98.75 92 SER A C 1
ATOM 755 O O . SER A 1 92 ? -11.016 5.088 6.003 1.00 98.75 92 SER A O 1
ATOM 757 N N . ALA A 1 93 ? -8.960 4.756 5.196 1.00 98.62 93 ALA A N 1
ATOM 758 C CA . ALA A 1 93 ? -9.337 5.005 3.810 1.00 98.62 93 ALA A CA 1
ATOM 759 C C . ALA A 1 93 ? -10.344 3.963 3.291 1.00 98.62 93 ALA A C 1
ATOM 761 O O . ALA A 1 93 ? -11.346 4.322 2.670 1.00 98.62 93 ALA A O 1
ATOM 762 N N . THR A 1 94 ? -10.118 2.673 3.567 1.00 98.62 94 THR A N 1
ATOM 763 C CA . THR A 1 94 ? -11.031 1.588 3.157 1.00 98.62 94 THR A CA 1
ATOM 764 C C . THR A 1 94 ? -12.399 1.737 3.813 1.00 98.62 94 THR A C 1
ATOM 766 O O . THR A 1 94 ? -13.424 1.701 3.132 1.00 98.62 94 THR A O 1
ATOM 769 N N . ALA A 1 95 ? -12.425 1.970 5.124 1.00 98.44 95 ALA A N 1
ATOM 770 C CA . ALA A 1 95 ? -13.654 2.183 5.868 1.00 98.44 95 ALA A CA 1
ATOM 771 C C . ALA A 1 95 ? -14.408 3.423 5.378 1.00 98.44 95 ALA A C 1
ATOM 773 O O . ALA A 1 95 ? -15.627 3.372 5.218 1.00 98.44 95 ALA A O 1
ATOM 774 N N . LYS A 1 96 ? -13.696 4.511 5.058 1.00 98.38 96 LYS A N 1
ATOM 775 C CA . LYS A 1 96 ? -14.305 5.713 4.483 1.00 98.38 96 LYS A CA 1
ATOM 776 C C . LYS A 1 96 ? -14.965 5.433 3.136 1.00 98.38 96 LYS A C 1
ATOM 778 O O . LYS A 1 96 ? -16.107 5.834 2.941 1.00 98.38 96 LYS A O 1
ATOM 783 N N . MET A 1 97 ? -14.293 4.710 2.240 1.00 98.00 97 MET A N 1
ATOM 784 C CA . MET A 1 97 ? -14.856 4.317 0.941 1.00 98.00 97 MET A CA 1
ATOM 785 C C . MET A 1 97 ? -16.130 3.471 1.106 1.00 98.00 97 MET A C 1
ATOM 787 O O . MET A 1 97 ? -17.156 3.767 0.492 1.00 98.00 97 MET A O 1
ATOM 791 N N . ILE A 1 98 ? -16.104 2.479 2.004 1.00 97.81 98 ILE A N 1
ATOM 792 C CA . ILE A 1 98 ? -17.274 1.646 2.324 1.00 97.81 98 ILE A CA 1
ATOM 793 C C . ILE A 1 98 ? -18.419 2.496 2.892 1.00 97.81 98 ILE A C 1
ATOM 795 O O . ILE A 1 98 ? -19.562 2.346 2.462 1.00 97.81 98 ILE A O 1
ATOM 799 N N . LYS A 1 99 ? -18.120 3.416 3.816 1.00 97.12 99 LYS A N 1
ATOM 800 C CA . LYS A 1 99 ? -19.098 4.334 4.421 1.00 97.12 99 LYS A CA 1
ATOM 801 C C . LYS A 1 99 ? -19.723 5.280 3.393 1.00 97.12 99 LYS A C 1
ATOM 803 O O . LYS A 1 99 ? -20.910 5.580 3.489 1.00 97.12 99 LYS A O 1
ATOM 808 N N . ASP A 1 100 ? -18.957 5.684 2.383 1.00 96.88 100 ASP A N 1
ATOM 809 C CA . ASP A 1 100 ? -19.438 6.465 1.237 1.00 96.88 100 ASP A CA 1
ATOM 810 C C . ASP A 1 100 ? -20.230 5.622 0.217 1.00 96.88 100 ASP A C 1
ATOM 812 O O . ASP A 1 100 ? -20.737 6.151 -0.773 1.00 96.88 100 ASP A O 1
ATOM 816 N N . GLY A 1 101 ? -20.374 4.316 0.464 1.00 95.44 101 GLY A N 1
ATOM 817 C CA . GLY A 1 101 ? -21.259 3.410 -0.263 1.00 95.44 101 GLY A CA 1
ATOM 818 C C . GLY A 1 101 ? -20.577 2.507 -1.290 1.00 95.44 101 GLY A C 1
ATOM 819 O O . GLY A 1 101 ? -21.278 1.733 -1.941 1.00 95.44 101 GLY A O 1
ATOM 820 N N . ILE A 1 102 ? -19.249 2.575 -1.464 1.00 94.00 102 ILE A N 1
ATOM 821 C CA . ILE A 1 102 ? -18.525 1.758 -2.453 1.00 94.00 102 ILE A CA 1
ATOM 822 C C . ILE A 1 102 ? -17.184 1.277 -1.890 1.00 94.00 102 ILE A C 1
ATOM 824 O O . ILE A 1 102 ? -16.272 2.068 -1.667 1.00 94.00 102 ILE A O 1
ATOM 828 N N . ASP A 1 103 ? -17.008 -0.040 -1.777 1.00 95.38 103 ASP A N 1
ATOM 829 C CA . ASP A 1 103 ? -15.678 -0.633 -1.619 1.00 95.38 103 ASP A CA 1
ATOM 830 C C . ASP A 1 103 ? -14.971 -0.657 -2.983 1.00 95.38 103 ASP A C 1
ATOM 832 O O . ASP A 1 103 ? -15.361 -1.405 -3.877 1.00 95.38 103 ASP A O 1
ATOM 836 N N . ARG A 1 104 ? -13.943 0.181 -3.163 1.00 93.50 104 ARG A N 1
ATOM 837 C CA . ARG A 1 104 ? -13.144 0.224 -4.405 1.00 93.50 104 ARG A CA 1
ATOM 838 C C . ARG A 1 104 ? -12.183 -0.957 -4.544 1.00 93.50 104 ARG A C 1
ATOM 840 O O . ARG A 1 104 ? -11.507 -1.060 -5.565 1.00 93.50 104 ARG A O 1
ATOM 847 N N . GLU A 1 105 ? -12.101 -1.806 -3.521 1.00 95.12 105 GLU A N 1
ATOM 848 C CA . GLU A 1 105 ? -11.223 -2.972 -3.479 1.00 95.12 105 GLU A CA 1
ATOM 849 C C . GLU A 1 105 ? -9.760 -2.611 -3.779 1.00 95.12 105 GLU A C 1
ATOM 851 O O . GLU A 1 105 ? -9.063 -3.326 -4.497 1.00 95.12 105 GLU A O 1
ATOM 856 N N . CYS A 1 106 ? -9.314 -1.459 -3.265 1.00 96.62 106 CYS A N 1
ATOM 857 C CA . CYS A 1 106 ? -7.956 -0.966 -3.461 1.00 96.62 106 CYS A CA 1
ATOM 858 C C . CYS A 1 106 ? -6.935 -1.838 -2.726 1.00 96.62 106 CYS A C 1
ATOM 860 O O . CYS A 1 106 ? -7.145 -2.232 -1.582 1.00 96.62 106 CYS A O 1
ATOM 862 N N . GLU A 1 107 ? -5.798 -2.061 -3.366 1.00 98.19 107 GLU A N 1
ATOM 863 C CA . GLU A 1 107 ? -4.636 -2.736 -2.796 1.00 98.19 107 GLU A CA 1
ATOM 864 C C . GLU A 1 107 ? -3.668 -1.710 -2.197 1.00 98.19 107 GLU A C 1
ATOM 866 O O . GLU A 1 107 ? -3.552 -0.588 -2.696 1.00 98.19 107 GLU A O 1
ATOM 871 N N . PHE A 1 108 ? -2.939 -2.092 -1.155 1.00 98.62 108 PHE A N 1
ATOM 872 C CA . PHE A 1 108 ? -2.029 -1.195 -0.446 1.00 98.62 108 PHE A CA 1
ATOM 873 C C . PHE A 1 108 ? -0.636 -1.814 -0.361 1.00 98.62 108 PHE A C 1
ATOM 875 O O . PHE A 1 108 ? -0.464 -2.889 0.211 1.00 98.62 108 PHE A O 1
ATOM 882 N N . MET A 1 109 ? 0.372 -1.147 -0.921 1.00 98.62 109 MET A N 1
ATOM 883 C CA . MET A 1 109 ? 1.742 -1.656 -0.965 1.00 98.62 109 MET A CA 1
ATOM 884 C C . MET A 1 109 ? 2.678 -0.844 -0.073 1.00 98.62 109 MET A C 1
ATOM 886 O O . MET A 1 109 ? 2.821 0.361 -0.240 1.00 98.62 109 MET A O 1
ATOM 890 N N . TRP A 1 110 ? 3.389 -1.516 0.825 1.00 97.88 110 TRP A N 1
ATOM 891 C CA . TRP A 1 110 ? 4.536 -0.945 1.518 1.00 97.88 110 TRP A CA 1
ATOM 892 C C . TRP A 1 110 ? 5.818 -1.435 0.854 1.00 97.88 110 TRP A C 1
ATOM 894 O O . TRP A 1 110 ? 6.115 -2.633 0.878 1.00 97.88 110 TRP A O 1
ATOM 904 N N . ILE A 1 111 ? 6.580 -0.514 0.271 1.00 96.75 111 ILE A N 1
ATOM 905 C CA . ILE A 1 111 ? 7.810 -0.808 -0.464 1.00 96.75 111 ILE A CA 1
ATOM 906 C C . ILE A 1 111 ? 8.990 -0.216 0.297 1.00 96.75 111 ILE A C 1
ATOM 908 O O . ILE A 1 111 ? 9.012 0.971 0.604 1.00 96.75 111 ILE A O 1
ATOM 912 N N . THR A 1 112 ? 9.995 -1.027 0.609 1.00 94.75 112 THR A N 1
ATOM 913 C CA . THR A 1 112 ? 11.169 -0.591 1.378 1.00 94.75 112 THR A CA 1
ATOM 914 C C . THR A 1 112 ? 12.442 -1.270 0.900 1.00 94.75 112 THR A C 1
ATOM 916 O O . THR A 1 112 ? 12.376 -2.321 0.281 1.00 94.75 112 THR A O 1
ATOM 919 N N . TRP A 1 113 ? 13.607 -0.705 1.215 1.00 92.44 113 TRP A N 1
ATOM 920 C CA . TRP A 1 113 ? 14.917 -1.320 0.941 1.00 92.44 113 TRP A CA 1
ATOM 921 C C . TRP A 1 113 ? 15.541 -1.984 2.164 1.00 92.44 113 TRP A C 1
ATOM 923 O O . TRP A 1 113 ? 16.643 -2.525 2.099 1.00 92.44 113 TRP A O 1
ATOM 933 N N . HIS A 1 114 ? 14.856 -1.921 3.302 1.00 90.69 114 HIS A N 1
ATOM 934 C CA . HIS A 1 114 ? 15.384 -2.433 4.551 1.00 90.69 114 HIS A CA 1
ATOM 935 C C . HIS A 1 114 ? 14.311 -3.266 5.257 1.00 90.69 114 HIS A C 1
ATOM 937 O O . HIS A 1 114 ? 13.268 -2.715 5.624 1.00 90.69 114 HIS A O 1
ATOM 943 N N . PRO A 1 115 ? 14.548 -4.572 5.485 1.00 89.56 115 PRO A N 1
ATOM 944 C CA . PRO A 1 115 ? 13.668 -5.393 6.306 1.00 89.56 115 PRO A CA 1
ATOM 945 C C . PRO A 1 115 ? 13.483 -4.773 7.693 1.00 89.56 115 PRO A C 1
ATOM 947 O O . PRO A 1 115 ? 14.416 -4.217 8.269 1.00 89.56 115 PRO A O 1
ATOM 950 N N . PHE A 1 116 ? 12.294 -4.869 8.265 1.00 91.25 116 PHE A N 1
ATOM 951 C CA . PHE A 1 116 ? 12.000 -4.294 9.575 1.00 91.25 116 PHE A CA 1
ATOM 952 C C . PHE A 1 116 ? 11.099 -5.236 10.362 1.00 91.25 116 PHE A C 1
ATOM 954 O O . PHE A 1 116 ? 10.467 -6.121 9.792 1.00 91.25 116 PHE A O 1
ATOM 961 N N . SER A 1 117 ? 11.059 -5.068 11.685 1.00 88.12 117 SER A N 1
ATOM 962 C CA . SER A 1 117 ? 10.219 -5.893 12.564 1.00 88.12 117 SER A CA 1
ATOM 963 C C . SER A 1 117 ? 10.394 -7.406 12.336 1.00 88.12 117 SER A C 1
ATOM 965 O O . SER A 1 117 ? 9.421 -8.153 12.357 1.00 88.12 117 SER A O 1
ATOM 967 N N . MET A 1 118 ? 11.633 -7.877 12.131 1.00 86.06 118 MET A N 1
ATOM 968 C CA . MET A 1 118 ? 11.924 -9.261 11.711 1.00 86.06 118 MET A CA 1
ATOM 969 C C . MET A 1 118 ? 11.310 -10.335 12.620 1.00 86.06 118 MET A C 1
ATOM 971 O O . MET A 1 118 ? 10.858 -11.366 12.131 1.00 86.06 118 MET A O 1
ATOM 975 N N . GLY A 1 119 ? 11.233 -10.087 13.932 1.00 88.25 119 GLY A N 1
ATOM 976 C CA . GLY A 1 119 ? 10.596 -11.006 14.885 1.00 88.25 119 GLY A CA 1
ATOM 977 C C . GLY A 1 119 ? 9.077 -11.155 14.718 1.00 88.25 119 GLY A C 1
ATOM 978 O O . GLY A 1 119 ? 8.498 -12.095 15.251 1.00 88.25 119 GLY A O 1
ATOM 979 N N . ALA A 1 120 ? 8.435 -10.252 13.975 1.00 89.00 120 ALA A N 1
ATOM 980 C CA . ALA A 1 120 ? 7.003 -10.246 13.693 1.00 89.00 120 ALA A CA 1
ATOM 981 C C . ALA A 1 120 ? 6.703 -10.250 12.182 1.00 89.00 120 ALA A C 1
ATOM 983 O O . ALA A 1 120 ? 5.569 -9.982 11.797 1.00 89.00 120 ALA A O 1
ATOM 984 N N . TRP A 1 121 ? 7.691 -10.558 11.328 1.00 88.81 121 TRP A N 1
ATOM 985 C CA . TRP A 1 121 ? 7.599 -10.407 9.868 1.00 88.81 121 TRP A CA 1
ATOM 986 C C . TRP A 1 121 ? 6.350 -11.055 9.263 1.00 88.81 121 TRP A C 1
ATOM 988 O O . TRP A 1 121 ? 5.622 -10.428 8.501 1.00 88.81 121 TRP A O 1
ATOM 998 N N . THR A 1 122 ? 6.063 -12.296 9.658 1.00 89.94 122 THR A N 1
ATOM 999 C CA . THR A 1 122 ? 4.923 -13.069 9.145 1.00 89.94 122 THR A CA 1
ATOM 1000 C C . THR A 1 122 ? 3.569 -12.537 9.596 1.00 89.94 122 THR A C 1
ATOM 1002 O O . THR A 1 122 ? 2.568 -12.981 9.060 1.00 89.94 122 THR A O 1
ATOM 1005 N N . LYS A 1 123 ? 3.540 -11.634 10.582 1.00 94.81 123 LYS A N 1
ATOM 1006 C CA . LYS A 1 123 ? 2.316 -11.064 11.151 1.00 94.81 123 LYS A CA 1
ATOM 1007 C C . LYS A 1 123 ? 2.026 -9.653 10.657 1.00 94.81 123 LYS A C 1
ATOM 1009 O O . LYS A 1 123 ? 0.998 -9.083 11.005 1.00 94.81 123 LYS A O 1
ATOM 1014 N N . LEU A 1 124 ? 2.940 -9.047 9.894 1.00 94.38 124 LEU A N 1
ATOM 1015 C CA . LEU A 1 124 ? 2.857 -7.627 9.540 1.00 94.38 124 LEU A CA 1
ATOM 1016 C C . LEU A 1 124 ? 1.592 -7.283 8.742 1.00 94.38 124 LEU A C 1
ATOM 1018 O O . LEU A 1 124 ? 1.085 -6.177 8.881 1.00 94.38 124 LEU A O 1
ATOM 1022 N N . CYS A 1 125 ? 1.062 -8.235 7.974 1.00 96.56 125 CYS A N 1
ATOM 1023 C CA . CYS A 1 125 ? -0.170 -8.061 7.204 1.00 96.56 125 CYS A CA 1
ATOM 1024 C C . CYS A 1 125 ? -1.409 -8.670 7.887 1.00 96.56 125 CYS A C 1
ATOM 1026 O O . CYS A 1 125 ? -2.476 -8.659 7.289 1.00 96.56 125 CYS A O 1
ATOM 1028 N N . ASP A 1 126 ? -1.301 -9.197 9.112 1.00 97.38 126 ASP A N 1
ATOM 1029 C CA . ASP A 1 126 ? -2.422 -9.864 9.784 1.00 97.38 126 ASP A CA 1
ATOM 1030 C C . ASP A 1 126 ? -3.446 -8.855 10.325 1.00 97.38 126 ASP A C 1
ATOM 1032 O O . ASP A 1 126 ? -3.099 -7.762 10.784 1.00 97.38 126 ASP A O 1
ATOM 1036 N N . ALA A 1 127 ? -4.717 -9.267 10.368 1.00 97.75 127 ALA A N 1
ATOM 1037 C CA . ALA A 1 127 ? -5.809 -8.444 10.892 1.00 97.75 127 ALA A CA 1
ATOM 1038 C C . ALA A 1 127 ? -5.584 -7.991 12.350 1.00 97.75 127 ALA A C 1
ATOM 1040 O O . ALA A 1 127 ? -5.924 -6.861 12.690 1.00 97.75 127 ALA A O 1
ATOM 1041 N N . GLU A 1 128 ? -4.960 -8.828 13.190 1.00 97.44 128 GLU A N 1
ATOM 1042 C CA . GLU A 1 128 ? -4.607 -8.483 14.579 1.00 97.44 128 GLU A CA 1
ATOM 1043 C C . GLU A 1 128 ? -3.614 -7.309 14.634 1.00 97.44 128 GLU A C 1
ATOM 1045 O O . GLU A 1 128 ? -3.796 -6.364 15.401 1.00 97.44 128 GLU A O 1
ATOM 1050 N N . THR A 1 129 ? -2.603 -7.308 13.760 1.00 97.69 129 THR A N 1
ATOM 1051 C CA . THR A 1 129 ? -1.622 -6.216 13.671 1.00 97.69 129 THR A CA 1
ATOM 1052 C C . THR A 1 129 ? -2.277 -4.913 13.210 1.00 97.69 129 THR A C 1
ATOM 1054 O O . THR A 1 129 ? -1.930 -3.838 13.706 1.00 97.69 129 THR A O 1
ATOM 1057 N N . ILE A 1 130 ? -3.249 -4.992 12.295 1.00 98.44 130 ILE A N 1
ATOM 1058 C CA . ILE A 1 130 ? -4.044 -3.835 11.860 1.00 98.44 130 ILE A CA 1
ATOM 1059 C C . ILE A 1 130 ? -4.901 -3.310 13.015 1.00 98.44 130 ILE A C 1
ATOM 1061 O O . ILE A 1 130 ? -4.924 -2.106 13.251 1.00 98.44 130 ILE A O 1
ATOM 1065 N N . GLU A 1 131 ? -5.574 -4.185 13.763 1.00 98.50 131 GLU A N 1
ATOM 1066 C CA . GLU A 1 131 ? -6.368 -3.792 14.931 1.00 98.50 131 GLU A CA 1
ATOM 1067 C C . GLU A 1 131 ? -5.508 -3.075 15.982 1.00 98.50 131 GLU A C 1
ATOM 1069 O O . GLU A 1 131 ? -5.880 -2.010 16.478 1.00 98.50 131 GLU A O 1
ATOM 1074 N N . GLU A 1 132 ? -4.334 -3.622 16.308 1.00 98.00 132 GLU A N 1
ATOM 1075 C CA . GLU A 1 132 ? -3.390 -2.978 17.223 1.00 98.00 132 GLU A CA 1
ATOM 1076 C C . GLU A 1 132 ? -2.946 -1.600 16.725 1.00 98.00 132 GLU A C 1
ATOM 1078 O O . GLU A 1 132 ? -2.869 -0.651 17.508 1.00 98.00 132 GLU A O 1
ATOM 1083 N N . ALA A 1 133 ? -2.634 -1.491 15.434 1.00 98.06 133 ALA A N 1
ATOM 1084 C CA . ALA A 1 133 ? -2.237 -0.240 14.809 1.00 98.06 133 ALA A CA 1
ATOM 1085 C C . ALA A 1 133 ? -3.360 0.805 14.889 1.00 98.06 133 ALA A C 1
ATOM 1087 O O . ALA A 1 133 ? -3.131 1.921 15.360 1.00 98.06 133 ALA A O 1
ATOM 1088 N N . VAL A 1 134 ? -4.590 0.416 14.547 1.00 98.31 134 VAL A N 1
ATOM 1089 C CA . VAL A 1 134 ? -5.767 1.286 14.632 1.00 98.31 134 VAL A CA 1
ATOM 1090 C C . VAL A 1 134 ? -6.019 1.738 16.070 1.00 98.31 134 VAL A C 1
ATOM 1092 O O . VAL A 1 134 ? -6.290 2.914 16.297 1.00 98.31 134 VAL A O 1
ATOM 1095 N N . LYS A 1 135 ? -5.864 0.857 17.066 1.00 97.50 135 LYS A N 1
ATOM 1096 C CA . LYS A 1 135 ? -5.973 1.237 18.487 1.00 97.50 135 LYS A CA 1
ATOM 1097 C C . LYS A 1 135 ? -4.935 2.288 18.887 1.00 97.50 135 LYS A C 1
ATOM 1099 O O . LYS A 1 135 ? -5.254 3.191 19.657 1.00 97.50 135 LYS A O 1
ATOM 1104 N N . GLN A 1 136 ? -3.710 2.197 18.365 1.00 97.69 136 GLN A N 1
ATOM 1105 C CA . GLN A 1 136 ? -2.641 3.169 18.635 1.00 97.69 136 GLN A CA 1
ATOM 1106 C C . GLN A 1 136 ? -2.888 4.524 17.960 1.00 97.69 136 GLN A C 1
ATOM 1108 O O . GLN A 1 136 ? -2.511 5.561 18.507 1.00 97.69 136 GLN A O 1
ATOM 1113 N N . HIS A 1 137 ? -3.550 4.530 16.804 1.00 97.31 137 HIS A N 1
ATOM 1114 C CA . HIS A 1 137 ? -3.813 5.725 16.003 1.00 97.31 137 HIS A CA 1
ATOM 1115 C C . HIS A 1 137 ? -5.319 5.995 15.831 1.00 97.31 137 HIS A C 1
ATOM 1117 O O . HIS A 1 137 ? -5.755 6.483 14.789 1.00 97.31 137 HIS A O 1
ATOM 1123 N N . SER A 1 138 ? -6.120 5.744 16.872 1.00 96.94 138 SER A N 1
ATOM 1124 C CA . SER A 1 138 ? -7.593 5.796 16.817 1.00 96.94 138 SER A CA 1
ATOM 1125 C C . SER A 1 138 ? -8.161 7.149 16.377 1.00 96.94 138 SER A C 1
ATOM 1127 O O . SER A 1 138 ? -9.217 7.209 15.761 1.00 96.94 138 SER A O 1
ATOM 1129 N N . HIS A 1 139 ? -7.419 8.241 16.577 1.00 96.75 139 HIS A N 1
ATOM 1130 C CA . HIS A 1 139 ? -7.758 9.572 16.060 1.00 96.75 139 HIS A CA 1
ATOM 1131 C C . HIS A 1 139 ? -7.929 9.632 14.523 1.00 96.75 139 HIS A C 1
ATOM 1133 O O . HIS A 1 139 ? -8.491 10.599 13.999 1.00 96.75 139 HIS A O 1
ATOM 1139 N N . LYS A 1 140 ? -7.441 8.632 13.775 1.00 97.25 140 LYS A N 1
ATOM 1140 C CA . LYS A 1 140 ? -7.649 8.513 12.324 1.00 97.25 140 LYS A CA 1
ATOM 1141 C C . LYS A 1 140 ? -9.034 7.973 11.946 1.00 97.25 140 LYS A C 1
ATOM 1143 O O . LYS A 1 140 ? -9.408 8.083 10.779 1.00 97.25 140 LYS A O 1
ATOM 1148 N N . LEU A 1 141 ? -9.804 7.450 12.903 1.00 97.50 141 LEU A N 1
ATOM 1149 C CA . LEU A 1 141 ? -11.182 6.985 12.698 1.00 97.50 141 LEU A CA 1
ATOM 1150 C C . LEU A 1 141 ? -12.219 8.109 12.859 1.00 97.50 141 LEU A C 1
ATOM 1152 O O . LEU A 1 141 ? -13.355 7.954 12.430 1.00 97.50 141 LEU A O 1
ATOM 1156 N N . GLY A 1 142 ? -11.846 9.253 13.439 1.00 95.56 142 GLY A N 1
ATOM 1157 C CA . GLY A 1 142 ? -12.822 10.287 13.785 1.00 95.56 142 GLY A CA 1
ATOM 1158 C C . GLY A 1 142 ? -13.738 9.791 14.905 1.00 95.56 142 GLY A C 1
ATOM 1159 O O . GLY A 1 142 ? -13.238 9.412 15.961 1.00 95.56 142 GLY A O 1
ATOM 1160 N N . ASP A 1 143 ? -15.047 9.784 14.654 1.00 95.56 143 ASP A N 1
ATOM 1161 C CA . ASP A 1 143 ? -16.065 9.300 15.600 1.00 95.56 143 ASP A CA 1
ATOM 1162 C C . ASP A 1 143 ? -16.462 7.829 15.360 1.00 95.56 143 ASP A C 1
ATOM 1164 O O . ASP A 1 143 ? -17.328 7.299 16.055 1.00 95.56 143 ASP A O 1
ATOM 1168 N N . ASP A 1 144 ? -15.872 7.172 14.356 1.00 97.00 144 ASP A N 1
ATOM 1169 C CA . ASP A 1 144 ? -16.157 5.774 14.033 1.00 97.00 144 ASP A CA 1
ATOM 1170 C C . ASP A 1 144 ? -15.369 4.797 14.926 1.00 97.00 144 ASP A C 1
ATOM 1172 O O . ASP A 1 144 ? -14.285 5.097 15.433 1.00 97.00 144 ASP A O 1
ATOM 1176 N N . GLU A 1 145 ? -15.902 3.585 15.082 1.00 96.69 145 GLU A N 1
ATOM 1177 C CA . GLU A 1 145 ? -15.246 2.485 15.795 1.00 96.69 145 GLU A CA 1
ATOM 1178 C C . GLU A 1 145 ? -14.529 1.527 14.826 1.00 96.69 145 GLU A C 1
ATOM 1180 O O . GLU A 1 145 ? -14.750 1.536 13.611 1.00 96.69 145 GLU A O 1
ATOM 1185 N N . TYR A 1 146 ? -13.634 0.693 15.361 1.00 98.12 146 TYR A N 1
ATOM 1186 C CA . TYR A 1 146 ? -12.969 -0.343 14.572 1.00 98.12 146 TYR A CA 1
ATOM 1187 C C . TYR A 1 146 ? -13.937 -1.490 14.237 1.00 98.12 146 TYR A C 1
ATOM 1189 O O . TYR A 1 146 ? -14.554 -2.068 15.129 1.00 98.12 146 TYR A O 1
ATOM 1197 N N . ASP A 1 147 ? -14.005 -1.854 12.958 1.00 98.38 147 ASP A N 1
ATOM 1198 C CA . ASP A 1 147 ? -14.746 -2.988 12.418 1.00 98.38 147 ASP A CA 1
ATOM 1199 C C . ASP A 1 147 ? -13.756 -4.103 12.013 1.00 98.38 147 ASP A C 1
ATOM 1201 O O . ASP A 1 147 ? -12.981 -3.936 11.057 1.00 98.38 147 ASP A O 1
ATOM 1205 N N . PRO A 1 148 ? -13.781 -5.264 12.697 1.00 98.38 148 PRO A N 1
ATOM 1206 C CA . PRO A 1 148 ? -12.903 -6.391 12.392 1.00 98.38 148 PRO A CA 1
ATOM 1207 C C . PRO A 1 148 ? -13.031 -6.933 10.963 1.00 98.38 148 PRO A C 1
ATOM 1209 O O . PRO A 1 148 ? -12.055 -7.454 10.421 1.00 98.38 148 PRO A O 1
ATOM 1212 N N . GLU A 1 149 ? -14.199 -6.827 10.325 1.00 98.38 149 GLU A N 1
ATOM 1213 C CA . GLU A 1 149 ? -14.391 -7.317 8.956 1.00 98.38 149 GLU A CA 1
ATOM 1214 C C . GLU A 1 149 ? -13.686 -6.418 7.936 1.00 98.38 149 GLU A C 1
ATOM 1216 O O . GLU A 1 149 ? -13.114 -6.913 6.962 1.00 98.38 149 GLU A O 1
ATOM 1221 N N . ILE A 1 150 ? -13.640 -5.105 8.183 1.00 98.50 150 ILE A N 1
ATOM 1222 C CA . ILE A 1 150 ? -12.828 -4.181 7.381 1.00 98.50 150 ILE A CA 1
ATOM 1223 C C . ILE A 1 150 ? -11.341 -4.451 7.624 1.00 98.50 150 ILE A C 1
ATOM 1225 O O . ILE A 1 150 ? -10.564 -4.497 6.671 1.00 98.50 150 ILE A O 1
ATOM 1229 N N . GLY A 1 151 ? -10.947 -4.715 8.874 1.00 98.56 151 GLY A N 1
ATOM 1230 C CA . GLY A 1 151 ? -9.584 -5.124 9.214 1.00 98.56 151 GLY A CA 1
ATOM 1231 C C . GLY A 1 151 ? -9.103 -6.338 8.416 1.00 98.56 151 GLY A C 1
ATOM 1232 O O . GLY A 1 151 ? -8.020 -6.300 7.833 1.00 98.56 151 GLY A O 1
ATOM 1233 N N . LYS A 1 152 ? -9.933 -7.383 8.313 1.00 98.44 152 LYS A N 1
ATOM 1234 C CA . LYS A 1 152 ? -9.6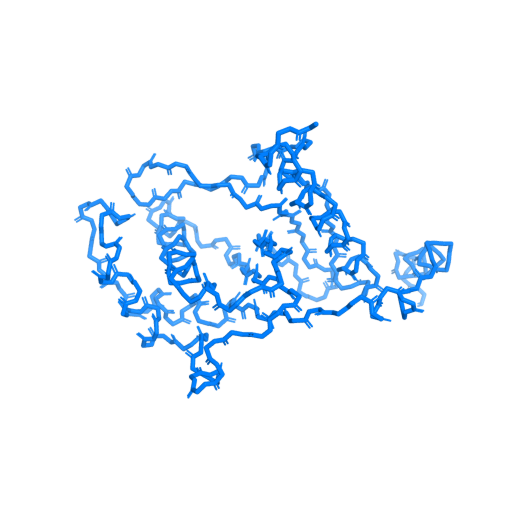46 -8.572 7.490 1.00 98.44 152 LYS A CA 1
ATOM 1235 C C . LYS A 1 152 ? -9.526 -8.242 6.003 1.00 98.44 152 LYS A C 1
ATOM 1237 O O . LYS A 1 152 ? -8.583 -8.686 5.360 1.00 98.44 152 LYS A O 1
ATOM 1242 N N . LYS A 1 153 ? -10.428 -7.416 5.457 1.00 98.31 153 LYS A N 1
ATOM 1243 C CA . LYS A 1 153 ? -10.341 -6.981 4.050 1.00 98.31 153 LYS A CA 1
ATOM 1244 C C . LYS A 1 153 ? -9.026 -6.272 3.755 1.00 98.31 153 LYS A C 1
ATOM 1246 O O . LYS A 1 153 ? -8.437 -6.499 2.707 1.00 98.31 153 LYS A O 1
ATOM 1251 N N . VAL A 1 154 ? -8.585 -5.398 4.658 1.00 98.50 154 VAL A N 1
ATOM 1252 C CA . VAL A 1 154 ? -7.323 -4.668 4.498 1.00 98.50 154 VAL A CA 1
ATOM 1253 C C . VAL A 1 154 ? -6.143 -5.633 4.580 1.00 98.50 154 VAL A C 1
ATOM 1255 O O . VAL A 1 154 ? -5.266 -5.548 3.729 1.00 98.50 154 VAL A O 1
ATOM 1258 N N . ALA A 1 155 ? -6.155 -6.584 5.521 1.00 98.44 155 ALA A N 1
ATOM 1259 C CA . ALA A 1 155 ? -5.138 -7.636 5.626 1.00 98.44 155 ALA A CA 1
ATOM 1260 C C . ALA A 1 155 ? -4.931 -8.380 4.295 1.00 98.44 155 ALA A C 1
ATOM 1262 O O . ALA A 1 155 ? -3.802 -8.493 3.819 1.00 98.44 155 ALA A O 1
ATOM 1263 N N . ASP A 1 156 ? -6.024 -8.784 3.642 1.00 97.81 156 ASP A N 1
ATOM 1264 C CA . ASP A 1 156 ? -5.996 -9.505 2.361 1.00 97.81 156 ASP A CA 1
ATOM 1265 C C . ASP A 1 156 ? -5.509 -8.652 1.169 1.00 97.81 156 ASP A C 1
ATOM 1267 O O . ASP A 1 156 ? -5.178 -9.190 0.110 1.00 97.81 156 ASP A O 1
ATOM 1271 N N . ARG A 1 157 ? -5.474 -7.322 1.323 1.00 97.69 157 ARG A N 1
ATOM 1272 C CA . ARG A 1 157 ? -5.127 -6.334 0.280 1.00 97.69 157 ARG A CA 1
ATOM 1273 C C . ARG A 1 157 ? -3.746 -5.706 0.479 1.00 97.69 157 ARG A C 1
ATOM 1275 O O . ARG A 1 157 ? -3.354 -4.821 -0.288 1.00 97.69 157 ARG A O 1
ATOM 1282 N N . LEU A 1 158 ? -3.022 -6.113 1.522 1.00 98.31 158 LEU A N 1
ATOM 1283 C CA . LEU A 1 158 ? -1.696 -5.595 1.837 1.00 98.31 158 LEU A CA 1
ATOM 1284 C C . LEU A 1 158 ? -0.603 -6.343 1.078 1.00 98.31 158 LEU A C 1
ATOM 1286 O O . LEU A 1 158 ? -0.556 -7.570 1.027 1.00 98.31 158 LEU A O 1
ATOM 1290 N N . TRP A 1 159 ? 0.344 -5.572 0.562 1.00 97.50 159 TRP A N 1
ATOM 1291 C CA . TRP A 1 159 ? 1.573 -6.068 -0.033 1.00 97.50 159 TRP A CA 1
ATOM 1292 C C . TRP A 1 159 ? 2.749 -5.495 0.740 1.00 97.50 159 TRP A C 1
ATOM 1294 O O . TRP A 1 159 ? 2.852 -4.284 0.926 1.00 97.50 159 TRP A O 1
ATOM 1304 N N . LEU A 1 160 ? 3.662 -6.364 1.159 1.00 96.38 160 LEU A N 1
ATOM 1305 C CA . LEU A 1 160 ? 4.913 -5.969 1.789 1.00 96.38 160 LEU A CA 1
ATOM 1306 C C . LEU A 1 160 ? 6.069 -6.375 0.880 1.00 96.38 1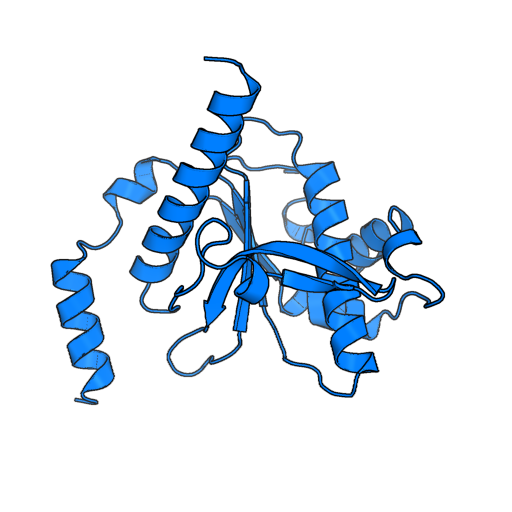60 LEU A C 1
ATOM 1308 O O . LEU A 1 160 ? 6.347 -7.560 0.704 1.00 96.38 160 LEU A O 1
ATOM 1312 N N . ILE A 1 161 ? 6.728 -5.385 0.284 1.00 95.69 161 ILE A N 1
ATOM 1313 C CA . ILE A 1 161 ? 7.783 -5.590 -0.705 1.00 95.69 161 ILE A CA 1
ATOM 1314 C C . ILE A 1 161 ? 9.089 -5.036 -0.143 1.00 95.69 161 ILE A C 1
ATOM 1316 O O . ILE A 1 161 ? 9.197 -3.852 0.179 1.00 95.69 161 ILE A O 1
ATOM 1320 N N . VAL A 1 162 ? 10.099 -5.902 -0.057 1.00 93.75 162 VAL A N 1
ATOM 1321 C CA . VAL A 1 162 ? 11.469 -5.493 0.258 1.00 93.75 162 VAL A CA 1
ATOM 1322 C C . VAL A 1 162 ? 12.303 -5.579 -1.004 1.00 93.75 162 VAL A C 1
ATOM 1324 O O . VAL A 1 162 ? 12.472 -6.656 -1.577 1.00 93.75 162 VAL A O 1
ATOM 1327 N N . LEU A 1 163 ? 12.803 -4.427 -1.424 1.00 92.38 163 LEU A N 1
ATOM 1328 C CA . LEU A 1 163 ? 13.711 -4.265 -2.537 1.00 92.38 163 LEU A CA 1
ATOM 1329 C C . LEU A 1 163 ? 15.166 -4.218 -2.058 1.00 92.38 163 LEU A C 1
ATOM 1331 O O . LEU A 1 163 ? 15.475 -4.094 -0.874 1.00 92.38 163 LEU A O 1
ATOM 1335 N N . SER A 1 164 ? 16.074 -4.317 -3.013 1.00 89.25 164 SER A N 1
ATOM 1336 C CA . SER A 1 164 ? 17.512 -4.160 -2.851 1.00 89.25 164 SER A CA 1
ATOM 1337 C C . SER A 1 164 ? 18.058 -3.447 -4.080 1.00 89.25 164 SER A C 1
ATOM 1339 O O . SER A 1 164 ? 17.504 -3.581 -5.170 1.00 89.25 164 SER A O 1
ATOM 1341 N N . GLU A 1 165 ? 19.167 -2.726 -3.932 1.00 84.88 165 GLU A N 1
ATOM 1342 C CA . GLU A 1 165 ? 19.807 -2.019 -5.055 1.00 84.88 165 GLU A CA 1
ATOM 1343 C C . GLU A 1 165 ? 20.163 -2.982 -6.200 1.00 84.88 165 GLU A C 1
ATOM 1345 O O . GLU A 1 165 ? 19.969 -2.673 -7.365 1.00 84.88 165 GLU A O 1
ATOM 1350 N N . ARG A 1 166 ? 20.555 -4.224 -5.888 1.00 87.38 166 ARG A N 1
ATOM 1351 C CA . ARG A 1 166 ? 20.864 -5.239 -6.910 1.00 87.38 166 ARG A CA 1
ATOM 1352 C C . ARG A 1 166 ? 19.667 -5.678 -7.749 1.00 87.38 166 ARG A C 1
ATOM 1354 O O . ARG A 1 166 ? 19.863 -6.202 -8.840 1.00 87.38 166 ARG A O 1
ATOM 1361 N N . GLN A 1 167 ? 18.437 -5.507 -7.264 1.00 86.12 167 GLN A N 1
ATOM 1362 C CA . GLN A 1 167 ? 17.259 -5.803 -8.083 1.00 86.12 167 GLN A CA 1
ATOM 1363 C C . GLN A 1 167 ? 17.090 -4.806 -9.230 1.00 86.12 167 GLN A C 1
ATOM 1365 O O . GLN A 1 167 ? 16.388 -5.135 -10.182 1.00 86.12 167 GLN A O 1
ATOM 1370 N N . GLU A 1 168 ? 17.765 -3.653 -9.189 1.00 79.12 168 GLU A N 1
ATOM 1371 C CA . GLU A 1 168 ? 17.836 -2.726 -10.320 1.00 79.12 168 GLU A CA 1
ATOM 1372 C C . GLU A 1 168 ? 18.425 -3.401 -11.561 1.00 79.12 168 GLU A C 1
ATOM 1374 O O . GLU A 1 168 ? 17.863 -3.316 -12.649 1.00 79.12 168 GLU A O 1
ATOM 1379 N N . GLU A 1 169 ? 19.506 -4.162 -11.375 1.00 85.62 169 GLU A N 1
ATOM 1380 C CA . GLU A 1 169 ? 20.201 -4.882 -12.448 1.00 85.62 169 GLU A CA 1
ATOM 1381 C C . GLU A 1 169 ? 19.348 -6.005 -13.064 1.00 85.62 169 GLU A C 1
ATOM 1383 O O . GLU A 1 169 ? 19.652 -6.495 -14.152 1.00 85.62 169 GLU A O 1
ATOM 1388 N N . LEU A 1 170 ? 18.282 -6.424 -12.374 1.00 86.81 170 LEU A N 1
ATOM 1389 C CA . LEU A 1 170 ? 17.352 -7.459 -12.829 1.00 86.81 170 LEU A CA 1
ATOM 1390 C C . LEU A 1 170 ? 16.121 -6.887 -13.538 1.00 86.81 170 LEU A C 1
ATOM 1392 O O . LEU A 1 170 ? 15.332 -7.657 -14.093 1.00 86.81 170 LEU A O 1
ATOM 1396 N N . MET A 1 171 ? 15.925 -5.566 -13.513 1.00 89.19 171 MET A N 1
ATOM 1397 C CA . MET A 1 171 ? 14.783 -4.949 -14.175 1.00 89.19 171 MET A CA 1
ATOM 1398 C C . MET A 1 171 ? 14.906 -5.103 -15.687 1.00 89.19 171 MET A C 1
ATOM 1400 O O . MET A 1 171 ? 15.960 -4.904 -16.293 1.00 89.19 171 MET A O 1
ATOM 1404 N N . MET A 1 172 ? 13.789 -5.451 -16.318 1.00 86.56 172 MET A N 1
ATOM 1405 C CA . MET A 1 172 ? 13.741 -5.546 -17.766 1.00 86.56 172 MET A CA 1
ATOM 1406 C C . MET A 1 172 ? 13.983 -4.174 -18.398 1.00 86.56 172 MET A C 1
ATOM 1408 O O . MET A 1 172 ? 13.379 -3.180 -17.997 1.00 86.56 172 MET A O 1
ATOM 1412 N N . ASN A 1 173 ? 14.819 -4.133 -19.438 1.00 84.31 173 ASN A N 1
ATOM 1413 C CA . ASN A 1 173 ? 15.009 -2.921 -20.227 1.00 84.31 173 ASN A CA 1
ATOM 1414 C C . ASN A 1 173 ? 13.656 -2.422 -20.771 1.00 84.31 173 ASN A C 1
ATOM 1416 O O . ASN A 1 173 ? 12.861 -3.203 -21.301 1.00 84.31 173 ASN A O 1
ATOM 1420 N N . ARG A 1 174 ? 13.419 -1.108 -20.673 1.00 82.38 174 ARG A N 1
ATOM 1421 C CA . ARG A 1 174 ? 12.202 -0.439 -21.152 1.00 82.38 174 ARG A CA 1
ATOM 1422 C C . ARG A 1 174 ? 11.851 -0.766 -22.605 1.00 82.38 174 ARG A C 1
ATOM 1424 O O . ARG A 1 174 ? 10.670 -0.882 -22.918 1.00 82.38 174 ARG A O 1
ATOM 1431 N N . GLU A 1 175 ? 12.840 -0.941 -23.481 1.00 85.06 175 GLU A N 1
ATOM 1432 C CA . GLU A 1 175 ? 12.610 -1.326 -24.880 1.00 85.06 175 GLU A CA 1
ATOM 1433 C C . GLU A 1 175 ? 11.924 -2.698 -24.974 1.00 85.06 175 GLU A C 1
ATOM 1435 O O . GLU A 1 175 ? 10.862 -2.835 -25.587 1.00 85.06 175 GLU A O 1
ATOM 1440 N N . TYR A 1 176 ? 12.466 -3.704 -24.281 1.00 86.31 176 TYR A N 1
ATOM 1441 C CA . TYR A 1 176 ? 11.874 -5.042 -24.223 1.00 86.31 176 TYR A CA 1
ATOM 1442 C C . TYR A 1 176 ? 10.513 -5.035 -23.534 1.00 86.31 176 TYR A C 1
ATOM 1444 O O . TYR A 1 176 ? 9.580 -5.686 -24.007 1.00 86.31 176 TYR A O 1
ATOM 1452 N N . LEU A 1 177 ? 10.362 -4.238 -22.474 1.00 85.75 177 LEU A N 1
ATOM 1453 C CA . LEU A 1 177 ? 9.080 -4.052 -21.805 1.00 85.75 177 LEU A CA 1
ATOM 1454 C C . LEU A 1 177 ? 8.017 -3.508 -22.770 1.00 85.75 177 LEU A C 1
ATOM 1456 O O . LEU A 1 177 ? 6.885 -3.990 -22.782 1.00 85.75 177 LEU A O 1
ATOM 1460 N N . GLY A 1 178 ? 8.382 -2.532 -23.607 1.00 84.69 178 GLY A N 1
ATOM 1461 C CA . GLY A 1 178 ? 7.515 -1.972 -24.641 1.00 84.69 178 GLY A CA 1
ATOM 1462 C C . GLY A 1 178 ? 7.073 -3.027 -25.654 1.00 84.69 178 GLY A C 1
ATOM 1463 O O . GLY A 1 178 ? 5.883 -3.125 -25.966 1.00 84.69 178 GLY A O 1
ATOM 1464 N N . HIS A 1 179 ? 8.000 -3.876 -26.105 1.00 86.75 179 HIS A N 1
ATOM 1465 C CA . HIS A 1 179 ? 7.675 -4.996 -26.988 1.00 86.75 179 HIS A CA 1
ATOM 1466 C C . HIS A 1 179 ? 6.697 -5.981 -26.338 1.00 86.75 179 HIS A C 1
ATOM 1468 O O . HIS A 1 179 ? 5.669 -6.294 -26.946 1.00 86.75 179 HIS A O 1
ATOM 1474 N N . ILE A 1 180 ? 6.950 -6.409 -25.097 1.00 86.19 180 ILE A N 1
ATOM 1475 C CA . ILE A 1 180 ? 6.067 -7.333 -24.367 1.00 86.19 180 ILE A CA 1
ATOM 1476 C C . ILE A 1 180 ? 4.686 -6.715 -24.145 1.00 86.19 180 ILE A C 1
ATOM 1478 O O . ILE A 1 180 ? 3.674 -7.343 -24.457 1.00 86.19 180 ILE A O 1
ATOM 1482 N N . ARG A 1 181 ? 4.616 -5.463 -23.678 1.00 82.38 181 ARG A N 1
ATOM 1483 C CA . ARG A 1 181 ? 3.346 -4.744 -23.491 1.00 82.38 181 ARG A CA 1
ATOM 1484 C C . ARG A 1 181 ? 2.562 -4.654 -24.801 1.00 82.38 181 ARG A C 1
ATOM 1486 O O . ARG A 1 181 ? 1.347 -4.856 -24.798 1.00 82.38 181 ARG A O 1
ATOM 1493 N N . SER A 1 182 ? 3.244 -4.425 -25.927 1.00 84.38 182 SER A N 1
ATOM 1494 C CA . SER A 1 182 ? 2.604 -4.403 -27.247 1.00 84.38 182 SER A CA 1
ATOM 1495 C C . SER A 1 182 ? 2.017 -5.762 -27.634 1.00 84.38 182 SER A C 1
ATOM 1497 O O . SER A 1 182 ? 0.929 -5.806 -28.202 1.00 84.38 182 SER A O 1
ATOM 1499 N N . TYR A 1 183 ? 2.697 -6.860 -27.291 1.00 84.25 183 TYR A N 1
ATOM 1500 C CA . TYR A 1 183 ? 2.227 -8.216 -27.560 1.00 84.25 183 TYR A CA 1
ATOM 1501 C C . TYR A 1 183 ? 0.988 -8.546 -26.721 1.00 84.25 183 TYR A C 1
ATOM 1503 O O . TYR A 1 183 ? -0.040 -8.925 -27.278 1.00 84.25 183 TYR A O 1
ATOM 1511 N N . ILE A 1 184 ? 1.040 -8.277 -25.410 1.00 77.56 184 ILE A N 1
ATOM 1512 C CA . ILE A 1 184 ? -0.089 -8.474 -24.483 1.00 77.56 184 ILE A CA 1
ATOM 1513 C C . ILE A 1 184 ? -1.318 -7.674 -24.938 1.00 77.56 184 ILE A C 1
ATOM 1515 O O . ILE A 1 184 ? -2.428 -8.196 -24.963 1.00 77.56 184 ILE A O 1
ATOM 1519 N N . THR A 1 185 ? -1.128 -6.416 -25.346 1.00 73.06 185 THR A N 1
ATOM 1520 C CA . THR A 1 185 ? -2.234 -5.544 -25.785 1.00 73.06 185 THR A CA 1
ATOM 1521 C C . THR A 1 185 ? -2.866 -6.008 -27.101 1.00 73.06 185 THR A C 1
ATOM 1523 O O . THR A 1 185 ? -4.046 -5.763 -27.339 1.00 73.06 185 THR A O 1
ATOM 1526 N N . ARG A 1 186 ? -2.095 -6.671 -27.972 1.00 71.56 186 ARG A N 1
ATOM 1527 C CA . ARG A 1 186 ? -2.561 -7.141 -29.286 1.00 71.56 186 ARG A CA 1
ATOM 1528 C C . ARG A 1 186 ? -3.326 -8.468 -29.234 1.00 71.56 186 ARG A C 1
ATOM 1530 O O . ARG A 1 186 ? -3.939 -8.809 -30.240 1.00 71.56 186 ARG A O 1
ATOM 1537 N N . GLY A 1 187 ? -3.327 -9.174 -28.100 1.00 56.53 187 GLY A N 1
ATOM 1538 C CA . GLY A 1 187 ? -4.142 -10.377 -27.892 1.00 56.53 187 GLY A CA 1
ATOM 1539 C C . GLY A 1 187 ? -3.823 -11.540 -28.839 1.00 56.53 187 GLY A C 1
ATOM 1540 O O . GLY A 1 187 ? -4.752 -12.203 -29.297 1.00 56.53 187 GLY A O 1
ATOM 1541 N N . VAL A 1 188 ? -2.540 -11.748 -29.163 1.00 44.62 188 VAL A N 1
ATOM 1542 C CA . VAL A 1 188 ? -2.062 -12.913 -29.936 1.00 44.62 188 VAL A CA 1
ATOM 1543 C C . VAL A 1 188 ? -1.721 -14.062 -28.997 1.00 44.62 188 VAL A C 1
ATOM 1545 O O . VAL A 1 188 ? -1.098 -13.777 -27.950 1.00 44.62 188 VAL A O 1
#

Organism: NCBI:txid565072

Foldseek 3Di:
DDPVVVVVVLQLVQLVVVQLLVLLVVQWHWPDACVVCQVQQWFAFLQRDIDGARTWTATDDPGGAIEGEHGAADPDQPCVLVLLLVLLRLLRRQVVCVVVPDRSLYAYEYEYQDDYPVVCNVCSLPLVSSVVSCVVVVVRNNPDDDDSVSSRSRSVRYHYHHDHPVCSVVRDDPVVSVVVNVVVVVPD